Protein AF-A0A2A6D2Y1-F1 (afdb_monomer)

Solvent-accessible surface area (backbone atoms only — not comparable to full-atom values): 13163 Å² total; per-residue (Å²): 143,80,86,85,82,81,88,82,83,80,82,84,86,76,73,68,67,62,53,56,59,55,51,68,69,62,72,57,47,13,89,82,79,68,45,56,38,86,82,47,65,51,29,29,34,63,76,75,67,50,62,31,29,40,69,53,50,52,40,49,46,39,55,30,50,67,70,76,42,80,30,52,38,95,87,76,60,49,63,53,57,32,38,28,62,60,94,87,44,69,45,56,48,82,70,48,78,68,36,63,87,80,61,36,68,40,56,42,57,58,50,49,53,30,71,77,40,101,46,50,66,82,60,47,39,59,52,54,39,49,53,52,50,49,54,53,49,51,57,47,53,60,52,76,71,48,90,71,52,74,69,57,52,57,52,49,54,53,51,52,54,39,52,53,53,30,46,51,50,44,50,50,52,45,52,34,41,75,70,64,19,88,74,66,95,76,66,54,82,77,49,49,63,65,42,54,67,58,28,76,44,82,85,50,69,67,62,51,53,50,51,36,56,51,54,55,55,55,64,73,75,110

Organism: Pristionchus pacificus (NCBI:txid54126)

Foldseek 3Di:
DDDDDDDDDDDDDDDPPVVVVVVVVPAPAAPQPRHGLVVAQWKAQPQPRDIHHPLRVLQQLQVCVLVVHQRADPVPRHRGQWMGSPPPDIDGSVVSPQAHSVSARFLCSLVSVVVVDVDDSLRSLVVSLVVLVVVLVVLVVVLVVRPDDPVVVVVNVVNNVSSVVRSVLSVLVNVLVVVVFPDPPPDDPVVVVVVVVVRPDDDDSVVRNVVVVVVVVVVVVD

Mean predicted aligned error: 13.55 Å

pLDDT: mean 73.42, std 14.83, range [39.06, 94.69]

Secondary structure (DSSP, 8-state):
--PPPPP------SSHHHHHHHHHTS--B-TTT-SBGGGS-EEEETTT--EEEHHHHHHHHHHHHHTTSPPB-TTT--B--EEE-STT-EEEGGGGGG--TTSS--HHHHHHHHHTSS--HHHHHHHHHHHHHHHHHHHHHHHHHS---HHHHHHHHHHHHHHHHHHHHHHHHHHHHHTT-S--TT--TTHHHHHHHHHTSPP-HHHHHHHHHHHHHHHTT-

Structure (mmCIF, N/CA/C/O backbone):
data_AF-A0A2A6D2Y1-F1
#
_entry.id   AF-A0A2A6D2Y1-F1
#
loop_
_atom_site.group_PDB
_atom_site.id
_atom_site.type_symbol
_atom_site.label_atom_id
_atom_site.label_alt_id
_atom_site.label_comp_id
_atom_site.label_asym_id
_atom_site.label_entity_id
_atom_site.label_seq_id
_atom_site.pdbx_PDB_ins_code
_atom_site.Cartn_x
_atom_site.Cartn_y
_atom_site.Cartn_z
_atom_site.occupancy
_atom_site.B_iso_or_equiv
_atom_site.auth_seq_id
_atom_site.auth_comp_id
_atom_site.auth_asym_id
_atom_site.auth_atom_id
_atom_site.pdbx_PDB_model_num
ATOM 1 N N . MET A 1 1 ? 31.133 -20.973 -82.715 1.00 45.50 1 MET A N 1
ATOM 2 C CA . MET A 1 1 ? 30.795 -21.311 -81.314 1.00 45.50 1 MET A CA 1
ATOM 3 C C . MET A 1 1 ? 30.716 -20.009 -80.531 1.00 45.50 1 MET A C 1
ATOM 5 O O . MET A 1 1 ? 31.741 -19.371 -80.353 1.00 45.50 1 MET A O 1
ATOM 9 N N . ALA A 1 2 ? 29.511 -19.569 -80.163 1.00 42.88 2 ALA A N 1
ATOM 10 C CA . ALA A 1 2 ? 29.272 -18.318 -79.436 1.00 42.88 2 ALA A CA 1
ATOM 11 C C . ALA A 1 2 ? 28.620 -18.631 -78.074 1.00 42.88 2 ALA A C 1
ATOM 13 O O . ALA A 1 2 ? 27.782 -19.537 -78.016 1.00 42.88 2 ALA A O 1
ATOM 14 N N . PRO A 1 3 ? 28.991 -17.942 -76.978 1.00 50.47 3 PRO A N 1
ATOM 15 C CA . PRO A 1 3 ? 28.499 -18.274 -75.648 1.00 50.47 3 PRO A CA 1
ATOM 16 C C . PRO A 1 3 ? 27.112 -17.669 -75.385 1.00 50.47 3 PRO A C 1
ATOM 18 O O . PRO A 1 3 ? 26.850 -16.502 -75.666 1.00 50.47 3 PRO A O 1
ATOM 21 N N . ARG A 1 4 ? 26.222 -18.485 -74.806 1.00 45.31 4 ARG A N 1
ATOM 22 C CA . ARG A 1 4 ? 24.896 -18.085 -74.314 1.00 45.31 4 ARG A CA 1
ATOM 23 C C . ARG A 1 4 ? 25.033 -17.251 -73.037 1.00 45.31 4 ARG A C 1
ATOM 25 O O . ARG A 1 4 ? 25.540 -17.745 -72.032 1.00 45.31 4 ARG A O 1
ATOM 32 N N . THR A 1 5 ? 24.518 -16.027 -73.044 1.00 46.53 5 THR A N 1
ATOM 33 C CA . THR A 1 5 ? 24.313 -15.203 -71.845 1.00 46.53 5 THR A CA 1
ATOM 34 C C . THR A 1 5 ? 23.008 -15.599 -71.141 1.00 46.53 5 THR A C 1
ATOM 36 O O . THR A 1 5 ? 21.962 -15.748 -71.769 1.00 46.53 5 THR A O 1
ATOM 39 N N . LYS A 1 6 ? 23.070 -15.814 -69.819 1.00 50.94 6 LYS A N 1
ATOM 40 C CA . LYS A 1 6 ? 21.906 -16.106 -68.959 1.00 50.94 6 LYS A CA 1
ATOM 41 C C . LYS A 1 6 ? 21.243 -14.799 -68.482 1.00 50.94 6 LYS A C 1
ATOM 43 O O . LYS A 1 6 ? 21.972 -13.842 -68.213 1.00 50.94 6 LYS A O 1
ATOM 48 N N . PRO A 1 7 ? 19.909 -14.746 -68.292 1.00 45.12 7 PRO A N 1
ATOM 49 C CA . PRO A 1 7 ? 19.243 -13.586 -67.705 1.00 45.12 7 PRO A CA 1
ATOM 50 C C . PRO A 1 7 ? 19.476 -13.517 -66.191 1.00 45.12 7 PRO A C 1
ATOM 52 O O . PRO A 1 7 ? 19.399 -14.520 -65.483 1.00 45.12 7 PRO A O 1
ATOM 55 N N . ASN A 1 8 ? 19.745 -12.307 -65.706 1.00 40.00 8 ASN A N 1
ATOM 56 C CA . ASN A 1 8 ? 20.009 -11.980 -64.310 1.00 40.00 8 ASN A CA 1
ATOM 57 C C . ASN A 1 8 ? 18.695 -11.591 -63.605 1.00 40.00 8 ASN A C 1
ATOM 59 O O . ASN A 1 8 ? 18.186 -10.483 -63.786 1.00 40.00 8 ASN A O 1
ATOM 63 N N . THR A 1 9 ? 18.127 -12.503 -62.815 1.00 44.84 9 THR A N 1
ATOM 64 C CA . THR A 1 9 ? 16.906 -12.268 -62.029 1.00 44.84 9 THR A CA 1
ATOM 65 C C . THR A 1 9 ? 17.251 -11.479 -60.761 1.00 44.84 9 THR A C 1
ATOM 67 O O . THR A 1 9 ? 17.586 -12.049 -59.724 1.00 44.84 9 THR A O 1
ATOM 70 N N . LYS A 1 10 ? 17.181 -10.142 -60.826 1.00 45.09 10 LYS A N 1
ATOM 71 C CA . LYS A 1 10 ? 17.295 -9.270 -59.643 1.00 45.09 10 LYS A CA 1
ATOM 72 C C . LYS A 1 10 ? 16.103 -9.492 -58.706 1.00 45.09 10 LYS A C 1
ATOM 74 O O . LYS A 1 10 ? 14.990 -9.045 -58.979 1.00 45.09 10 LYS A O 1
ATOM 79 N N . GLN A 1 11 ? 16.360 -10.147 -57.577 1.00 49.06 11 GLN A N 1
ATOM 80 C CA . GLN A 1 11 ? 15.444 -10.252 -56.444 1.00 49.06 11 GLN A CA 1
ATOM 81 C C . GLN A 1 11 ? 15.154 -8.855 -55.861 1.00 49.06 11 GLN A C 1
ATOM 83 O O . GLN A 1 11 ? 16.018 -8.214 -55.265 1.00 49.06 11 GLN A O 1
ATOM 88 N N . LYS A 1 12 ? 13.914 -8.382 -56.029 1.00 50.56 12 LYS A N 1
ATOM 89 C CA . LYS A 1 12 ? 13.302 -7.322 -55.215 1.00 50.56 12 LYS A CA 1
ATOM 90 C C . LYS A 1 12 ? 12.737 -7.976 -53.954 1.00 50.56 12 LYS A C 1
ATOM 92 O O . LYS A 1 12 ? 11.777 -8.731 -54.059 1.00 50.56 12 LYS A O 1
ATOM 97 N N . GLY A 1 13 ? 13.280 -7.683 -52.773 1.00 51.59 13 GLY A N 1
ATOM 98 C CA . GLY A 1 13 ? 12.696 -8.222 -51.542 1.00 51.59 13 GLY A CA 1
ATOM 99 C C . GLY A 1 13 ? 13.431 -7.881 -50.253 1.00 51.59 13 GLY A C 1
ATOM 100 O O . GLY A 1 13 ? 13.912 -8.785 -49.588 1.00 51.59 13 GLY A O 1
ATOM 101 N N . THR A 1 14 ? 13.525 -6.603 -49.868 1.00 49.88 14 THR A N 1
ATOM 102 C CA . THR A 1 14 ? 14.062 -6.229 -48.536 1.00 49.88 14 THR A CA 1
ATOM 103 C C . THR A 1 14 ? 13.345 -5.062 -47.838 1.00 49.88 14 THR A C 1
ATOM 105 O O . THR A 1 14 ? 13.675 -4.748 -46.696 1.00 49.88 14 THR A O 1
ATOM 108 N N . ALA A 1 15 ? 12.328 -4.440 -48.448 1.00 50.38 15 ALA A N 1
ATOM 109 C CA . ALA A 1 15 ? 11.656 -3.270 -47.862 1.00 50.38 15 ALA A CA 1
ATOM 110 C C . ALA A 1 15 ? 10.521 -3.608 -46.866 1.00 50.38 15 ALA A C 1
ATOM 112 O O . ALA A 1 15 ? 10.258 -2.835 -45.952 1.00 50.38 15 ALA A O 1
ATOM 113 N N . THR A 1 16 ? 9.872 -4.773 -46.970 1.00 52.12 16 THR A N 1
ATOM 114 C CA . THR A 1 16 ? 8.616 -5.057 -46.242 1.00 52.12 16 THR A CA 1
ATOM 115 C C . THR A 1 16 ? 8.799 -5.569 -44.806 1.00 52.12 16 THR A C 1
ATOM 117 O O . THR A 1 16 ? 7.932 -5.358 -43.959 1.00 52.12 16 THR A O 1
ATOM 120 N N . VAL A 1 17 ? 9.937 -6.189 -44.477 1.00 53.53 17 VAL A N 1
ATOM 121 C CA . VAL A 1 17 ? 10.177 -6.782 -43.142 1.00 53.53 17 VAL A CA 1
ATOM 122 C C . VAL A 1 17 ? 10.533 -5.720 -42.091 1.00 53.53 17 VAL A C 1
ATOM 124 O O . VAL A 1 17 ? 10.098 -5.808 -40.938 1.00 53.53 17 VAL A O 1
ATOM 127 N N . ARG A 1 18 ? 11.282 -4.679 -42.487 1.00 49.91 18 ARG A N 1
ATOM 128 C CA . ARG A 1 18 ? 11.692 -3.570 -41.603 1.00 49.91 18 ARG A CA 1
ATOM 129 C C . ARG A 1 18 ? 10.514 -2.693 -41.181 1.00 49.91 18 ARG A C 1
ATOM 131 O O . ARG A 1 18 ? 10.456 -2.237 -40.042 1.00 49.91 18 ARG A O 1
ATOM 138 N N . GLU A 1 19 ? 9.546 -2.498 -42.067 1.00 46.62 19 GLU A N 1
ATOM 139 C CA . GLU A 1 19 ? 8.380 -1.657 -41.792 1.00 46.62 19 GLU A CA 1
ATOM 140 C C . GLU A 1 19 ? 7.358 -2.361 -40.881 1.00 46.62 19 GLU A C 1
ATOM 142 O O . GLU A 1 19 ? 6.765 -1.735 -39.999 1.00 46.62 19 GLU A O 1
ATOM 147 N N . HIS A 1 20 ? 7.245 -3.690 -40.985 1.00 49.59 20 HIS A N 1
ATOM 148 C CA . HIS A 1 20 ? 6.400 -4.503 -40.104 1.00 49.59 20 HIS A CA 1
ATOM 149 C C . HIS A 1 20 ? 6.933 -4.581 -38.660 1.00 49.59 20 HIS A C 1
ATOM 151 O O . HIS A 1 20 ? 6.157 -4.565 -37.701 1.00 49.59 20 HIS A O 1
ATOM 157 N N . THR A 1 21 ? 8.259 -4.603 -38.477 1.00 48.22 21 THR A N 1
ATOM 158 C CA . THR A 1 21 ? 8.895 -4.540 -37.144 1.00 48.22 21 THR A CA 1
ATOM 159 C C . THR A 1 21 ? 8.829 -3.139 -36.527 1.00 48.22 21 THR A C 1
ATOM 161 O O . THR A 1 21 ? 8.670 -3.016 -35.311 1.00 48.22 21 THR A O 1
ATOM 164 N N . LEU A 1 22 ? 8.868 -2.079 -37.342 1.00 46.19 22 LEU A N 1
ATOM 165 C CA . LEU A 1 22 ? 8.677 -0.692 -36.896 1.00 46.19 22 LEU A CA 1
ATOM 166 C C . LEU A 1 22 ? 7.212 -0.367 -36.551 1.00 46.19 22 LEU A C 1
ATOM 168 O O . LEU A 1 22 ? 6.970 0.369 -35.594 1.00 46.19 22 LEU A O 1
ATOM 172 N N . ARG A 1 23 ? 6.227 -0.954 -37.248 1.00 43.84 23 ARG A N 1
ATOM 173 C CA . ARG A 1 23 ? 4.798 -0.828 -36.898 1.00 43.84 23 ARG A CA 1
ATOM 174 C C . ARG A 1 23 ? 4.436 -1.533 -35.589 1.00 43.84 23 ARG A C 1
ATOM 176 O O . ARG A 1 23 ? 3.681 -0.965 -34.812 1.00 43.84 23 ARG A O 1
ATOM 183 N N . ARG A 1 24 ? 5.024 -2.697 -35.279 1.00 47.03 24 ARG A N 1
ATOM 184 C CA . ARG A 1 24 ? 4.815 -3.391 -33.986 1.00 47.03 24 ARG A CA 1
ATOM 185 C C . ARG A 1 24 ? 5.344 -2.617 -32.770 1.00 47.03 24 ARG A C 1
ATOM 187 O O . ARG A 1 24 ? 4.910 -2.870 -31.654 1.00 47.03 24 ARG A O 1
ATOM 194 N N . ARG A 1 25 ? 6.265 -1.669 -32.978 1.00 46.19 25 ARG A N 1
ATOM 195 C CA . ARG A 1 25 ? 6.759 -0.745 -31.940 1.00 46.19 25 ARG A CA 1
ATOM 196 C C . ARG A 1 25 ? 5.872 0.490 -31.747 1.00 46.19 25 ARG A C 1
ATOM 198 O O . ARG A 1 25 ? 6.116 1.257 -30.822 1.00 46.19 25 ARG A O 1
ATOM 205 N N . ARG A 1 26 ? 4.855 0.701 -32.590 1.00 47.75 26 ARG A N 1
ATOM 206 C CA . ARG A 1 26 ? 3.889 1.796 -32.449 1.00 47.75 26 ARG A CA 1
ATOM 207 C C . ARG A 1 26 ? 2.628 1.255 -31.770 1.00 47.75 26 ARG A C 1
ATOM 209 O O . ARG A 1 26 ? 1.887 0.484 -32.367 1.00 47.75 26 ARG A O 1
ATOM 216 N N . SER A 1 27 ? 2.407 1.694 -30.530 1.00 57.22 27 SER A N 1
ATOM 217 C CA . SER A 1 27 ? 1.257 1.412 -29.646 1.00 57.22 27 SER A CA 1
ATOM 218 C C . SER A 1 27 ? 1.247 0.057 -28.926 1.00 57.22 27 SER A C 1
ATOM 220 O O . SER A 1 27 ? 0.267 -0.682 -28.948 1.00 57.22 27 SER A O 1
ATOM 222 N N . ALA A 1 28 ? 2.319 -0.265 -28.196 1.00 83.06 28 ALA A N 1
ATOM 223 C CA . ALA A 1 28 ? 2.159 -1.222 -27.104 1.00 83.06 28 ALA A CA 1
ATOM 224 C C . ALA A 1 28 ? 1.268 -0.554 -26.032 1.00 83.06 28 ALA A C 1
ATOM 226 O O . ALA A 1 28 ? 1.681 0.418 -25.396 1.00 83.06 28 ALA A O 1
ATOM 227 N N . LYS A 1 29 ? 0.019 -1.010 -25.902 1.00 93.62 29 LYS A N 1
ATOM 228 C CA . LYS A 1 29 ? -0.959 -0.509 -24.927 1.00 93.62 29 LYS A CA 1
ATOM 229 C C . LYS A 1 29 ? -0.904 -1.331 -23.645 1.00 93.62 29 LYS A C 1
ATOM 231 O O . LYS A 1 29 ? -0.634 -2.528 -23.673 1.00 93.62 29 LYS A O 1
ATOM 236 N N . CYS A 1 30 ? -1.170 -0.689 -22.516 1.00 94.31 30 CYS A N 1
ATOM 237 C CA . CYS A 1 30 ? -1.333 -1.370 -21.240 1.00 94.31 30 CYS A CA 1
ATOM 238 C C . CYS A 1 30 ? -2.644 -2.160 -21.266 1.00 94.31 30 CYS A C 1
ATOM 240 O O . CYS A 1 30 ? -3.700 -1.558 -21.411 1.00 94.31 30 CYS A O 1
ATOM 242 N N . ALA A 1 31 ? -2.611 -3.479 -21.079 1.00 92.06 31 ALA A N 1
ATOM 243 C CA . ALA A 1 31 ? -3.832 -4.293 -21.139 1.00 92.06 31 ALA A CA 1
ATOM 244 C C . ALA A 1 31 ? -4.774 -4.119 -19.928 1.00 92.06 31 ALA A C 1
ATOM 246 O O . ALA A 1 31 ? -5.847 -4.705 -19.906 1.00 92.06 31 ALA A O 1
ATOM 247 N N . ILE A 1 32 ? -4.388 -3.308 -18.934 1.00 91.88 32 ILE A N 1
ATOM 248 C CA . ILE A 1 32 ? -5.228 -2.988 -17.769 1.00 91.88 32 ILE A CA 1
ATOM 249 C C . ILE A 1 32 ? -6.045 -1.713 -18.013 1.00 91.88 32 ILE A C 1
ATOM 251 O O . ILE A 1 32 ? -7.249 -1.705 -17.794 1.00 91.88 32 ILE A O 1
ATOM 255 N N . CYS A 1 33 ? -5.408 -0.624 -18.460 1.00 94.19 33 CYS A N 1
ATOM 256 C CA . CYS A 1 33 ? -6.088 0.667 -18.650 1.00 94.19 33 CYS A CA 1
ATOM 257 C C . CYS A 1 33 ? -6.250 1.083 -20.117 1.00 94.19 33 CYS A C 1
ATOM 259 O O . CYS A 1 33 ? -6.762 2.162 -20.381 1.00 94.19 33 CYS A O 1
ATOM 261 N N . TYR A 1 34 ? -5.773 0.268 -21.061 1.00 93.44 34 TYR A N 1
ATOM 262 C CA . TYR A 1 34 ? -5.831 0.476 -22.514 1.00 93.44 34 TYR A CA 1
ATOM 263 C C . TYR A 1 34 ? -5.132 1.743 -23.055 1.00 93.44 34 TYR A C 1
ATOM 265 O O . TYR A 1 34 ? -5.173 1.997 -24.260 1.00 93.44 34 TYR A O 1
ATOM 273 N N . ASP A 1 35 ? -4.419 2.485 -22.202 1.00 94.12 35 ASP A N 1
ATOM 274 C CA . ASP A 1 35 ? -3.561 3.617 -22.579 1.00 94.12 35 ASP A CA 1
ATOM 275 C C . ASP A 1 35 ? -2.208 3.147 -23.145 1.00 94.12 35 ASP A C 1
ATOM 277 O O . ASP A 1 35 ? -1.702 2.073 -22.802 1.00 94.12 35 ASP A O 1
ATOM 281 N N . ASP A 1 36 ? -1.548 4.002 -23.928 1.00 93.81 36 ASP A N 1
ATOM 282 C CA . ASP A 1 36 ? -0.202 3.746 -24.452 1.00 93.81 36 ASP A CA 1
ATOM 283 C C . ASP A 1 36 ? 0.837 3.569 -23.333 1.00 93.81 36 ASP A C 1
ATOM 285 O O . ASP A 1 36 ? 0.949 4.396 -22.419 1.00 93.81 36 ASP A O 1
ATOM 289 N N . LEU A 1 37 ? 1.671 2.525 -23.423 1.00 90.94 37 LEU A N 1
ATOM 290 C CA . LEU A 1 37 ? 2.683 2.205 -22.407 1.00 90.94 37 LEU A CA 1
ATOM 291 C C . LEU A 1 37 ? 3.713 3.325 -22.199 1.00 90.94 37 LEU A C 1
ATOM 293 O O . LEU A 1 37 ? 4.226 3.476 -21.097 1.00 90.94 37 LEU A O 1
ATOM 297 N N . HIS A 1 38 ? 3.960 4.161 -23.208 1.00 88.62 38 HIS A N 1
ATOM 298 C CA . HIS A 1 38 ? 4.927 5.263 -23.136 1.00 88.62 38 HIS A CA 1
ATOM 299 C C . HIS A 1 38 ? 4.462 6.459 -22.290 1.00 88.62 38 HIS A C 1
ATOM 301 O O . HIS A 1 38 ? 5.276 7.306 -21.930 1.00 88.62 38 HIS A O 1
ATOM 307 N N . THR A 1 39 ? 3.172 6.539 -21.951 1.00 86.38 39 THR A N 1
ATOM 308 C CA . THR A 1 39 ? 2.605 7.679 -21.206 1.00 86.38 39 THR A CA 1
ATOM 309 C C . THR A 1 39 ? 2.963 7.673 -19.719 1.00 86.38 39 THR A C 1
ATOM 311 O O . THR A 1 39 ? 2.902 8.712 -19.060 1.00 86.38 39 THR A O 1
ATOM 314 N N . LYS A 1 40 ? 3.326 6.513 -19.155 1.00 84.94 40 LYS A N 1
ATOM 315 C CA . LYS A 1 40 ? 3.620 6.345 -17.722 1.00 84.94 40 LYS A CA 1
ATOM 316 C C . LYS A 1 40 ? 4.819 5.412 -17.549 1.00 84.94 40 LYS A C 1
ATOM 318 O O . LYS A 1 40 ? 5.212 4.689 -18.454 1.00 84.94 40 LYS A O 1
ATOM 323 N N . THR A 1 41 ? 5.395 5.389 -16.348 1.00 83.81 41 THR A N 1
ATOM 324 C CA . THR A 1 41 ? 6.437 4.406 -16.007 1.00 83.81 41 THR A CA 1
ATOM 325 C C . THR A 1 41 ? 5.884 2.992 -16.133 1.00 83.81 41 THR A C 1
ATOM 327 O O . THR A 1 41 ? 4.824 2.725 -15.561 1.00 83.81 41 THR A O 1
ATOM 330 N N . THR A 1 42 ? 6.603 2.100 -16.802 1.00 89.56 42 THR A N 1
ATOM 331 C CA . THR A 1 42 ? 6.208 0.703 -16.995 1.00 89.56 42 THR A CA 1
ATOM 332 C C . THR A 1 42 ? 6.901 -0.239 -16.014 1.00 89.56 42 THR A C 1
ATOM 334 O O . THR A 1 42 ? 7.842 0.148 -15.319 1.00 89.56 42 THR A O 1
ATOM 337 N N . VAL A 1 43 ? 6.383 -1.460 -15.926 1.00 89.50 43 VAL A N 1
ATOM 338 C CA . VAL A 1 43 ? 6.998 -2.618 -15.270 1.00 89.50 43 VAL A CA 1
ATOM 339 C C . VAL A 1 43 ? 6.783 -3.842 -16.140 1.00 89.50 43 VAL A C 1
ATOM 341 O O . VAL A 1 43 ? 5.840 -3.872 -16.933 1.00 89.50 43 VAL A O 1
ATOM 344 N N . THR A 1 44 ? 7.624 -4.844 -15.941 1.00 93.56 44 THR A N 1
ATOM 345 C CA . THR A 1 44 ? 7.502 -6.146 -16.589 1.00 93.56 44 THR A CA 1
ATOM 346 C C . THR A 1 44 ? 7.217 -7.191 -15.521 1.00 93.56 44 THR A C 1
ATOM 348 O O . THR A 1 44 ? 7.900 -7.211 -14.500 1.00 93.56 44 THR A O 1
ATOM 351 N N . PHE A 1 45 ? 6.221 -8.048 -15.717 1.00 93.31 45 PHE A N 1
ATOM 352 C CA . PHE A 1 45 ? 6.060 -9.227 -14.861 1.00 93.31 45 PHE A CA 1
ATOM 353 C C . PHE A 1 45 ? 7.177 -10.216 -15.164 1.00 93.31 45 PHE A C 1
ATOM 355 O O . PHE A 1 45 ? 7.407 -10.541 -16.327 1.00 93.31 45 PHE A O 1
ATOM 362 N N . ASP A 1 46 ? 7.913 -10.633 -14.140 1.00 91.94 46 ASP A N 1
ATOM 363 C CA . ASP A 1 46 ? 9.135 -11.418 -14.329 1.00 91.94 46 ASP A CA 1
ATOM 364 C C . ASP A 1 46 ? 8.804 -12.829 -14.837 1.00 91.94 46 ASP A C 1
ATOM 366 O O . ASP A 1 46 ? 9.487 -13.336 -15.718 1.00 91.94 46 ASP A O 1
ATOM 370 N N . ASP A 1 47 ? 7.686 -13.394 -14.368 1.00 93.31 47 ASP A N 1
ATOM 371 C CA . ASP A 1 47 ? 7.242 -14.758 -14.676 1.00 93.31 47 ASP A CA 1
ATOM 372 C C . ASP A 1 47 ? 6.744 -14.942 -16.127 1.00 93.31 47 ASP A C 1
ATOM 374 O O . ASP A 1 47 ? 6.752 -16.053 -16.651 1.00 93.31 47 ASP A O 1
ATOM 378 N N . CYS A 1 48 ? 6.291 -13.872 -16.795 1.00 94.38 48 CYS A N 1
ATOM 379 C CA . CYS A 1 48 ? 5.685 -13.963 -18.135 1.00 94.38 48 CYS A CA 1
ATOM 380 C C . CYS A 1 48 ? 6.124 -12.872 -19.126 1.00 94.38 48 CYS A C 1
ATOM 382 O O . CYS A 1 48 ? 5.631 -12.815 -20.251 1.00 94.38 48 CYS A O 1
ATOM 384 N N . HIS A 1 49 ? 6.998 -11.961 -18.705 1.00 94.25 49 HIS A N 1
ATOM 385 C CA . HIS A 1 49 ? 7.566 -10.860 -19.492 1.00 94.25 49 HIS A CA 1
ATOM 386 C C . HIS A 1 49 ? 6.570 -9.875 -20.131 1.00 94.25 49 HIS A C 1
ATOM 388 O O . HIS A 1 49 ? 6.938 -9.076 -20.996 1.00 94.25 49 HIS A O 1
ATOM 394 N N . HIS A 1 50 ? 5.319 -9.862 -19.674 1.00 94.62 50 HIS A N 1
ATOM 395 C CA . HIS A 1 50 ? 4.327 -8.888 -20.119 1.00 94.62 50 HIS A CA 1
ATOM 396 C C . HIS A 1 50 ? 4.533 -7.527 -19.448 1.00 94.62 50 HIS A C 1
ATOM 398 O O . HIS A 1 50 ? 4.863 -7.442 -18.263 1.00 94.62 50 HIS A O 1
ATOM 404 N N . VAL A 1 51 ? 4.330 -6.455 -20.220 1.00 94.69 51 VAL A N 1
ATOM 405 C CA . VAL A 1 51 ? 4.624 -5.075 -19.813 1.00 94.69 51 VAL A CA 1
ATOM 406 C C . VAL A 1 51 ? 3.337 -4.305 -19.541 1.00 94.69 51 VAL A C 1
ATOM 408 O O . VAL A 1 51 ? 2.431 -4.265 -20.370 1.00 94.69 51 VAL A O 1
ATOM 411 N N . PHE A 1 52 ? 3.291 -3.626 -18.398 1.00 93.88 52 PHE A N 1
ATOM 412 C CA . PHE A 1 52 ? 2.152 -2.825 -17.952 1.00 93.88 52 PHE A CA 1
ATOM 413 C C . PHE A 1 52 ? 2.622 -1.473 -17.429 1.00 93.88 52 PHE A C 1
ATOM 415 O O . PHE A 1 52 ? 3.794 -1.293 -17.090 1.00 93.88 52 PHE A O 1
ATOM 422 N N . HIS A 1 53 ? 1.713 -0.504 -17.285 1.00 92.00 53 HIS A N 1
ATOM 423 C CA . HIS A 1 53 ? 2.026 0.658 -16.456 1.00 92.00 53 HIS A CA 1
ATOM 424 C C . HIS A 1 53 ? 2.238 0.211 -15.016 1.00 92.00 53 HIS A C 1
ATOM 426 O O . HIS A 1 53 ? 1.437 -0.534 -14.457 1.00 92.00 53 HIS A O 1
ATOM 432 N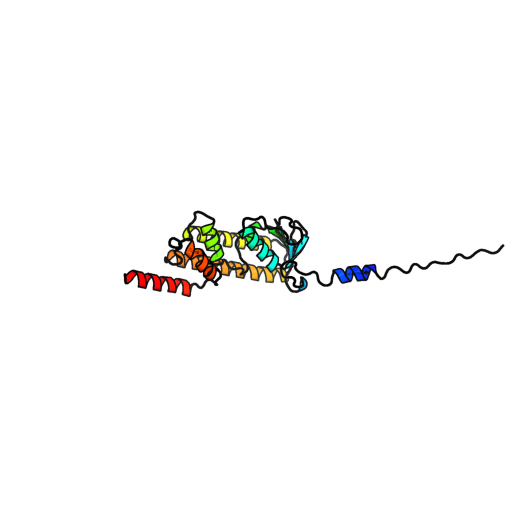 N . ARG A 1 54 ? 3.271 0.752 -14.375 1.00 84.69 54 ARG A N 1
ATOM 433 C CA . ARG A 1 54 ? 3.615 0.459 -12.984 1.00 84.69 54 ARG A CA 1
ATOM 434 C C . ARG A 1 54 ? 2.447 0.655 -12.028 1.00 84.69 54 ARG A C 1
ATOM 436 O O . ARG A 1 54 ? 2.294 -0.122 -11.102 1.00 84.69 54 ARG A O 1
ATOM 443 N N . SER A 1 55 ? 1.661 1.714 -12.209 1.00 80.00 55 SER A N 1
ATOM 444 C CA . SER A 1 55 ? 0.482 1.958 -11.372 1.00 80.00 55 SER A CA 1
ATOM 445 C C . SER A 1 55 ? -0.583 0.884 -11.555 1.00 80.00 55 SER A C 1
ATOM 447 O O . SER A 1 55 ? -1.126 0.432 -10.562 1.00 80.00 55 SER A O 1
ATOM 449 N N . CYS A 1 56 ? -0.833 0.465 -12.796 1.00 84.88 56 CYS A N 1
ATOM 450 C CA . CYS A 1 56 ? -1.847 -0.530 -13.124 1.00 84.88 56 CYS A CA 1
ATOM 451 C C . CYS A 1 56 ? -1.446 -1.923 -12.635 1.00 84.88 56 CYS A C 1
ATOM 453 O O . CYS A 1 56 ? -2.245 -2.597 -12.006 1.00 84.88 56 CYS A O 1
ATOM 455 N N . ALA A 1 57 ? -0.193 -2.320 -12.860 1.00 87.00 57 ALA A N 1
ATOM 456 C CA . ALA A 1 57 ? 0.352 -3.567 -12.333 1.00 87.00 57 ALA A CA 1
ATOM 457 C C . ALA A 1 57 ? 0.261 -3.630 -10.805 1.00 87.00 57 ALA A C 1
ATOM 459 O O . ALA A 1 57 ? -0.200 -4.618 -10.260 1.00 87.00 57 ALA A O 1
ATOM 460 N N . VAL A 1 58 ? 0.671 -2.565 -10.108 1.00 80.94 58 VAL A N 1
ATOM 461 C CA . VAL A 1 58 ? 0.583 -2.519 -8.641 1.00 80.94 58 VAL A CA 1
ATOM 462 C C . VAL A 1 58 ? -0.863 -2.614 -8.165 1.00 80.94 58 VAL A C 1
ATOM 464 O O . VAL A 1 58 ? -1.131 -3.377 -7.250 1.00 80.94 58 VAL A O 1
ATOM 467 N N . GLN A 1 59 ? -1.777 -1.884 -8.806 1.00 76.81 59 GLN A N 1
ATOM 468 C CA . GLN A 1 59 ? -3.202 -1.927 -8.488 1.00 76.81 59 GLN A CA 1
ATOM 469 C C . GLN A 1 59 ? -3.778 -3.336 -8.661 1.00 76.81 59 GLN A C 1
ATOM 471 O O . GLN A 1 59 ? -4.417 -3.828 -7.744 1.00 76.81 59 GLN A O 1
ATOM 476 N N . LEU A 1 60 ? -3.491 -3.999 -9.787 1.00 84.31 60 LEU A N 1
ATOM 477 C CA . LEU A 1 60 ? -3.913 -5.377 -10.044 1.00 84.31 60 LEU A CA 1
ATOM 478 C C . LEU A 1 60 ? -3.451 -6.325 -8.930 1.00 84.31 60 LEU A C 1
ATOM 480 O O . LEU A 1 60 ? -4.260 -7.047 -8.355 1.00 84.31 60 LEU A O 1
ATOM 484 N N . LEU A 1 61 ? -2.156 -6.280 -8.599 1.00 81.06 61 LEU A N 1
ATOM 485 C CA . LEU A 1 61 ? -1.578 -7.121 -7.551 1.00 81.06 61 LEU A CA 1
ATOM 486 C C . LEU A 1 61 ? -2.242 -6.860 -6.197 1.00 81.06 61 LEU A C 1
ATOM 488 O O . LEU A 1 61 ? -2.516 -7.792 -5.453 1.00 81.06 61 LEU A O 1
ATOM 492 N N . GLU A 1 62 ? -2.516 -5.600 -5.871 1.00 72.31 62 GLU A N 1
ATOM 493 C CA . GLU A 1 62 ? -3.203 -5.241 -4.632 1.00 72.31 62 GLU A CA 1
ATOM 494 C C . GLU A 1 62 ? -4.640 -5.793 -4.604 1.00 72.31 62 GLU A C 1
ATOM 496 O O . GLU A 1 62 ? -5.033 -6.369 -3.590 1.00 72.31 62 GLU A O 1
ATOM 501 N N . THR A 1 63 ? -5.384 -5.700 -5.712 1.00 68.00 63 THR A N 1
ATOM 502 C CA . THR A 1 63 ? -6.783 -6.154 -5.805 1.00 68.00 63 THR A CA 1
ATOM 503 C C . THR A 1 63 ? -6.952 -7.674 -5.874 1.00 68.00 63 THR A C 1
ATOM 505 O O . THR A 1 63 ? -7.883 -8.211 -5.283 1.00 68.00 63 THR A O 1
ATOM 508 N N . GLU A 1 64 ? -6.071 -8.401 -6.562 1.00 73.25 64 GLU A N 1
ATOM 509 C CA . GLU A 1 64 ? -6.193 -9.865 -6.679 1.00 73.25 64 GLU A CA 1
ATOM 510 C C . GLU A 1 64 ? -5.749 -10.557 -5.385 1.00 73.25 64 GLU A C 1
ATOM 512 O O . GLU A 1 64 ? -6.444 -11.433 -4.869 1.00 73.25 64 GLU A O 1
ATOM 517 N N . ILE A 1 65 ? -4.682 -10.051 -4.753 1.00 61.38 65 ILE A N 1
ATOM 518 C CA . ILE A 1 65 ? -4.283 -10.516 -3.419 1.00 61.38 65 ILE A CA 1
ATOM 519 C C . ILE A 1 65 ? -5.357 -10.164 -2.366 1.00 61.38 65 ILE A C 1
ATOM 521 O O . ILE A 1 65 ? -5.501 -10.847 -1.348 1.00 61.38 65 ILE A O 1
ATOM 525 N N . GLU A 1 66 ? -6.146 -9.105 -2.581 1.00 54.66 66 GLU A N 1
ATOM 526 C CA . GLU A 1 66 ? -7.331 -8.796 -1.770 1.00 54.66 66 GLU A CA 1
ATOM 527 C C . GLU A 1 66 ? -8.409 -9.883 -1.824 1.00 54.66 66 GLU A C 1
ATOM 529 O O . GLU A 1 66 ? -9.021 -10.149 -0.787 1.00 54.66 66 GLU A O 1
ATOM 534 N N . GLY A 1 67 ? -8.569 -10.562 -2.961 1.00 57.78 67 GLY A N 1
ATOM 535 C CA . GLY A 1 67 ? -9.507 -11.672 -3.146 1.00 57.78 67 GLY A CA 1
ATOM 536 C C . GLY A 1 67 ? -9.055 -13.018 -2.568 1.00 57.78 67 GLY A C 1
ATOM 537 O O . GLY A 1 67 ? -9.811 -13.979 -2.651 1.00 57.78 67 GLY A O 1
ATOM 538 N N . ARG A 1 68 ? -7.855 -13.102 -1.964 1.00 55.97 68 ARG A N 1
ATOM 539 C CA . ARG A 1 68 ? -7.150 -14.367 -1.644 1.00 55.97 68 ARG A CA 1
ATOM 540 C C . ARG A 1 68 ? -6.864 -15.240 -2.873 1.00 55.97 68 ARG A C 1
ATOM 542 O O . ARG A 1 68 ? -6.604 -16.431 -2.721 1.00 55.97 68 ARG A O 1
ATOM 549 N N . GLU A 1 69 ? -6.888 -14.653 -4.061 1.00 65.75 69 GLU A N 1
ATOM 550 C CA . GLU A 1 69 ? -6.471 -15.323 -5.285 1.00 65.75 69 GLU A CA 1
ATOM 551 C C . GLU A 1 69 ? -4.990 -15.023 -5.534 1.00 65.75 69 GLU A C 1
ATOM 553 O O . GLU A 1 69 ? -4.475 -13.956 -5.178 1.00 65.75 69 GLU A O 1
ATOM 558 N N . GLU A 1 70 ? -4.275 -15.989 -6.105 1.00 83.50 70 GLU A N 1
ATOM 559 C CA . GLU A 1 70 ? -2.924 -15.736 -6.592 1.00 83.50 70 GLU A CA 1
ATOM 560 C C . GLU A 1 70 ? -3.015 -14.727 -7.740 1.00 83.50 70 GLU A C 1
ATOM 562 O O . GLU A 1 70 ? -3.782 -14.956 -8.677 1.00 83.50 70 GLU A O 1
ATOM 567 N N . PRO A 1 71 ? -2.276 -13.605 -7.696 1.00 87.00 71 PRO A N 1
ATOM 568 C CA . PRO A 1 71 ? -2.393 -12.607 -8.739 1.00 87.00 71 PRO A CA 1
ATOM 569 C C . PRO A 1 71 ? -1.924 -13.182 -10.075 1.00 87.00 71 PRO A C 1
ATOM 571 O O . PRO A 1 71 ? -0.854 -13.791 -10.148 1.00 87.00 71 PRO A O 1
ATOM 574 N N . THR A 1 72 ? -2.686 -12.966 -11.145 1.00 92.69 72 THR A N 1
ATOM 575 C CA . THR A 1 72 ? -2.388 -13.525 -12.467 1.00 92.69 72 THR A CA 1
ATOM 576 C C . THR A 1 72 ? -2.257 -12.449 -13.534 1.00 92.69 72 THR A C 1
ATOM 578 O O . THR A 1 72 ? -2.865 -11.383 -13.498 1.00 92.69 72 THR A O 1
ATOM 581 N N . CYS A 1 73 ? -1.418 -12.705 -14.536 1.00 93.81 73 CYS A N 1
ATOM 582 C CA . CYS A 1 73 ? -1.244 -11.770 -15.637 1.00 93.81 73 CYS A CA 1
ATOM 583 C C . CYS A 1 73 ? -2.546 -11.638 -16.457 1.00 93.81 73 CYS A C 1
ATOM 585 O O . CYS A 1 73 ? -2.999 -12.641 -17.008 1.00 93.81 73 CYS A O 1
ATOM 587 N N . PRO A 1 74 ? -3.079 -10.425 -16.708 1.00 91.38 74 PRO A N 1
ATOM 588 C CA . PRO A 1 74 ? -4.307 -10.251 -17.495 1.00 91.38 74 PRO A CA 1
ATOM 589 C C . PRO A 1 74 ? -4.196 -10.725 -18.951 1.00 91.38 74 PRO A C 1
ATOM 591 O O . PRO A 1 74 ? -5.205 -10.924 -19.620 1.00 91.38 74 PRO A O 1
ATOM 594 N N . LEU A 1 75 ? -2.969 -10.880 -19.460 1.00 92.06 75 LEU A N 1
ATOM 595 C CA . LEU A 1 75 ? -2.708 -11.294 -20.839 1.00 92.06 75 LEU A CA 1
ATOM 596 C C . LEU A 1 75 ? -2.588 -12.811 -21.004 1.00 92.06 75 LEU A C 1
ATOM 598 O O . LEU A 1 75 ? -3.018 -13.339 -22.024 1.00 92.06 75 LEU A O 1
ATOM 602 N N . CYS A 1 76 ? -1.996 -13.512 -20.035 1.00 93.81 76 CYS A N 1
ATOM 603 C CA . CYS A 1 76 ? -1.678 -14.940 -20.172 1.00 93.81 76 CYS A CA 1
ATOM 604 C C . CYS A 1 76 ? -2.049 -15.800 -18.965 1.00 93.81 76 CYS A C 1
ATOM 606 O O . CYS A 1 76 ? -1.816 -17.003 -18.994 1.00 93.81 76 CYS A O 1
ATOM 608 N N . ARG A 1 77 ? -2.612 -15.197 -17.913 1.00 93.06 77 ARG A N 1
ATOM 609 C CA . ARG A 1 77 ? -3.046 -15.842 -16.665 1.00 93.06 77 ARG A CA 1
ATOM 610 C C . ARG A 1 77 ? -1.940 -16.553 -15.877 1.00 93.06 77 ARG A C 1
ATOM 612 O O . ARG A 1 77 ? -2.229 -17.272 -14.932 1.00 93.06 77 ARG A O 1
ATOM 619 N N . THR A 1 78 ? -0.673 -16.337 -16.230 1.00 94.31 78 THR A N 1
ATOM 620 C CA . THR A 1 78 ? 0.470 -16.807 -15.438 1.00 94.31 78 THR A CA 1
ATOM 621 C C . THR A 1 78 ? 0.455 -16.140 -14.067 1.00 94.31 78 THR A C 1
ATOM 623 O O . THR A 1 78 ? 0.283 -14.921 -13.995 1.00 94.31 78 THR A O 1
ATOM 626 N N . VAL A 1 79 ? 0.658 -16.928 -13.012 1.00 93.50 79 VAL A N 1
ATOM 627 C CA . VAL A 1 79 ? 0.799 -16.440 -11.634 1.00 93.50 79 VAL A CA 1
ATOM 628 C C . VAL A 1 79 ? 1.995 -15.495 -11.534 1.00 93.50 79 VAL A C 1
ATOM 630 O O . VAL A 1 79 ? 3.072 -15.782 -12.057 1.00 93.50 79 VAL A O 1
ATOM 633 N N . ILE A 1 80 ? 1.791 -14.352 -10.884 1.00 91.88 80 ILE A N 1
ATOM 634 C CA . ILE A 1 80 ? 2.783 -13.290 -10.758 1.00 91.88 80 ILE A CA 1
ATOM 635 C C . ILE A 1 80 ? 3.418 -13.372 -9.371 1.00 91.88 80 ILE A C 1
ATOM 637 O O . ILE A 1 80 ? 2.827 -12.985 -8.362 1.00 91.88 80 ILE A O 1
ATOM 641 N N . ASN A 1 81 ? 4.671 -13.805 -9.329 1.00 89.25 81 ASN A N 1
ATOM 642 C CA . ASN A 1 81 ? 5.462 -13.860 -8.102 1.00 89.25 81 ASN A CA 1
ATOM 643 C C . ASN A 1 81 ? 6.383 -12.649 -7.984 1.00 89.25 81 ASN A C 1
ATOM 645 O O . ASN A 1 81 ? 6.731 -12.222 -6.881 1.00 89.25 81 ASN A O 1
ATOM 649 N N . LYS A 1 82 ? 6.808 -12.084 -9.121 1.00 87.94 82 LYS A N 1
ATOM 650 C CA . LYS A 1 82 ? 7.797 -11.004 -9.155 1.00 87.94 82 LYS A CA 1
ATOM 651 C C . LYS A 1 82 ? 7.496 -9.983 -10.242 1.00 87.94 82 LYS A C 1
ATOM 653 O O . LYS A 1 82 ? 7.032 -10.304 -11.335 1.00 87.94 82 LYS A O 1
ATOM 658 N N . ILE A 1 83 ? 7.833 -8.726 -9.961 1.00 86.12 83 ILE A N 1
ATOM 659 C CA . ILE A 1 83 ? 7.796 -7.654 -10.955 1.00 86.12 83 ILE A CA 1
ATOM 660 C C . ILE A 1 83 ? 9.159 -6.986 -11.102 1.00 86.12 83 ILE A C 1
ATOM 662 O O . ILE A 1 83 ? 9.819 -6.644 -10.120 1.00 86.12 83 ILE A O 1
ATOM 666 N N . ASN A 1 84 ? 9.554 -6.749 -12.345 1.00 86.12 84 ASN A N 1
ATOM 667 C CA . ASN A 1 84 ? 10.765 -6.046 -12.726 1.00 86.12 84 ASN A CA 1
ATOM 668 C C . ASN A 1 84 ? 10.443 -4.566 -12.992 1.00 86.12 84 ASN A C 1
ATOM 670 O O . ASN A 1 84 ? 9.635 -4.223 -13.861 1.00 86.12 84 ASN A O 1
ATOM 674 N N . LEU A 1 85 ? 11.070 -3.673 -12.224 1.00 76.06 85 LEU A N 1
ATOM 675 C CA . LEU A 1 85 ? 10.881 -2.222 -12.323 1.00 76.06 85 LEU A CA 1
ATOM 676 C C . LEU A 1 85 ? 11.818 -1.546 -13.343 1.00 76.06 85 LEU A C 1
ATOM 678 O O . LEU A 1 85 ? 11.795 -0.318 -13.465 1.00 76.06 85 LEU A O 1
ATOM 682 N N . GLY A 1 86 ? 12.636 -2.324 -14.055 1.00 71.75 86 GLY A N 1
ATOM 683 C CA . GLY A 1 86 ? 13.723 -1.843 -14.900 1.00 71.75 86 GLY A CA 1
ATOM 684 C C . GLY A 1 86 ? 15.020 -1.611 -14.117 1.00 71.75 86 GLY A C 1
ATOM 685 O O . GLY A 1 86 ? 15.019 -1.439 -12.899 1.00 71.75 86 GLY A O 1
ATOM 686 N N . GLY A 1 87 ? 16.154 -1.616 -14.827 1.00 68.69 87 GLY A N 1
ATOM 687 C CA . GLY A 1 87 ? 17.477 -1.416 -14.220 1.00 68.69 87 GLY A CA 1
ATOM 688 C C . GLY A 1 87 ? 17.939 -2.565 -13.314 1.00 68.69 87 GLY A C 1
ATOM 689 O O . GLY A 1 87 ? 18.718 -2.325 -12.401 1.00 68.69 87 GLY A O 1
ATOM 690 N N . GLY A 1 88 ? 17.429 -3.783 -13.535 1.00 67.50 88 GLY A N 1
ATOM 691 C CA . GLY A 1 88 ? 17.775 -4.979 -12.755 1.00 67.50 88 GLY A CA 1
ATOM 692 C C . GLY A 1 88 ? 17.041 -5.116 -11.416 1.00 67.50 88 GLY A C 1
ATOM 693 O O . GLY A 1 88 ? 17.250 -6.097 -10.713 1.00 67.50 88 GLY A O 1
ATOM 694 N N . LEU A 1 89 ? 16.166 -4.169 -11.061 1.00 65.94 89 LEU A N 1
ATOM 695 C CA . LEU A 1 89 ? 15.415 -4.214 -9.808 1.00 65.94 89 LEU A CA 1
ATOM 696 C C . LEU A 1 89 ? 14.171 -5.106 -9.938 1.00 65.94 89 LEU A C 1
ATOM 698 O O . LEU A 1 89 ? 13.216 -4.739 -10.629 1.00 65.94 89 LEU A O 1
ATOM 702 N N . VAL A 1 90 ? 14.164 -6.229 -9.219 1.00 75.75 90 VAL A N 1
ATOM 703 C CA . VAL A 1 90 ? 13.052 -7.191 -9.154 1.00 75.75 90 VAL A CA 1
ATOM 704 C C . VAL A 1 90 ? 12.472 -7.211 -7.739 1.00 75.75 90 VAL A C 1
ATOM 706 O O . VAL A 1 90 ? 13.218 -7.250 -6.767 1.00 75.75 90 VAL A O 1
ATOM 709 N N . ILE A 1 91 ? 11.143 -7.158 -7.614 1.00 70.12 91 ILE A N 1
ATOM 710 C CA . ILE A 1 91 ? 10.433 -7.117 -6.325 1.00 70.12 91 ILE A CA 1
ATOM 711 C C . ILE A 1 91 ? 9.400 -8.245 -6.269 1.00 70.12 91 ILE A C 1
ATOM 713 O O . ILE A 1 91 ? 8.630 -8.407 -7.214 1.00 70.12 91 ILE A O 1
ATOM 717 N N . SER A 1 92 ? 9.354 -8.976 -5.151 1.00 77.56 92 SER A N 1
ATOM 718 C CA . SER A 1 92 ? 8.326 -9.992 -4.869 1.00 77.56 92 SER A CA 1
ATOM 719 C C . SER A 1 92 ? 6.929 -9.374 -4.696 1.00 77.56 92 SER A C 1
ATOM 721 O O . SER A 1 92 ? 6.785 -8.307 -4.086 1.00 77.56 92 SER A O 1
ATOM 723 N N . THR A 1 93 ? 5.890 -10.046 -5.204 1.00 72.94 93 THR A N 1
ATOM 724 C CA . THR A 1 93 ? 4.488 -9.610 -5.086 1.00 72.94 93 THR A CA 1
ATOM 725 C C . THR A 1 93 ? 3.993 -9.566 -3.634 1.00 72.94 93 THR A C 1
ATOM 727 O O . THR A 1 93 ? 3.176 -8.711 -3.286 1.00 72.94 93 THR A O 1
ATOM 730 N N . GLU A 1 94 ? 4.590 -10.355 -2.738 1.00 65.38 94 GLU A N 1
ATOM 731 C CA . GLU A 1 94 ? 4.316 -10.353 -1.291 1.00 65.38 94 GLU A CA 1
ATOM 732 C C . GLU A 1 94 ? 4.559 -8.985 -0.624 1.00 65.38 94 GLU A C 1
ATOM 734 O O . GLU A 1 94 ? 3.969 -8.649 0.407 1.00 65.38 94 GLU A O 1
ATOM 739 N N . VAL A 1 95 ? 5.413 -8.148 -1.223 1.00 59.59 95 VAL A N 1
ATOM 740 C CA . VAL A 1 95 ? 5.732 -6.805 -0.714 1.00 59.59 95 VAL A CA 1
ATOM 741 C C . VAL A 1 95 ? 4.594 -5.806 -0.986 1.00 59.59 95 VAL A C 1
ATOM 743 O O . VAL A 1 95 ? 4.484 -4.787 -0.295 1.00 59.59 95 VAL A O 1
ATOM 746 N N . PHE A 1 96 ? 3.723 -6.082 -1.965 1.00 57.44 96 PHE A N 1
ATOM 747 C CA . PHE A 1 96 ? 2.647 -5.174 -2.389 1.00 57.44 96 PHE A CA 1
ATOM 748 C C . PHE A 1 96 ? 1.397 -5.249 -1.513 1.00 57.44 96 PHE A C 1
ATOM 750 O O . PHE A 1 96 ? 0.621 -4.297 -1.500 1.00 57.44 96 PHE A O 1
ATOM 757 N N . GLN A 1 97 ? 1.267 -6.285 -0.677 1.00 55.28 97 GLN A N 1
ATOM 758 C CA . GLN A 1 97 ? 0.139 -6.487 0.244 1.00 55.28 97 GLN A CA 1
ATOM 759 C C . GLN A 1 97 ? -0.131 -5.319 1.213 1.00 55.28 97 GLN A C 1
ATOM 761 O O . GLN A 1 97 ? -1.161 -5.298 1.881 1.00 55.28 97 GLN A O 1
ATOM 766 N N . CYS A 1 98 ? 0.775 -4.343 1.321 1.00 48.34 98 CYS A N 1
ATOM 767 C CA . CYS A 1 98 ? 0.728 -3.323 2.361 1.00 48.34 98 CYS A CA 1
ATOM 768 C C . CYS A 1 98 ? 0.424 -1.885 1.898 1.00 48.34 98 CYS A C 1
ATOM 770 O O . CYS A 1 98 ? 0.443 -1.005 2.766 1.00 48.34 98 CYS A O 1
ATOM 772 N N . PHE A 1 99 ? 0.194 -1.569 0.608 1.00 53.75 99 PHE A N 1
ATOM 773 C CA . PHE A 1 99 ? 0.376 -0.163 0.183 1.00 53.75 99 PHE A CA 1
ATOM 774 C C . PHE A 1 99 ? -0.678 0.567 -0.660 1.00 53.75 99 PHE A C 1
ATOM 776 O O . PHE A 1 99 ? -0.584 1.804 -0.651 1.00 53.75 99 PHE A O 1
ATOM 783 N N . GLY A 1 100 ? -1.678 -0.108 -1.234 1.00 51.72 100 GLY A N 1
ATOM 784 C CA . GLY A 1 100 ? -2.834 0.474 -1.936 1.00 51.72 100 GLY A CA 1
ATOM 785 C C . GLY A 1 100 ? -2.525 1.462 -3.085 1.00 51.72 100 GLY A C 1
ATOM 786 O O . GLY A 1 100 ? -1.491 2.143 -3.129 1.00 51.72 100 GLY A O 1
ATOM 787 N N . GLU A 1 101 ? -3.508 1.685 -3.965 1.00 39.06 101 GLU A N 1
ATOM 788 C CA . GLU A 1 101 ? -3.422 2.623 -5.102 1.00 39.06 101 GLU A CA 1
ATOM 789 C C . GLU A 1 101 ? -2.941 4.031 -4.701 1.00 39.06 101 GLU A C 1
ATOM 791 O O . GLU A 1 101 ? -2.186 4.711 -5.413 1.00 39.06 101 GLU A O 1
ATOM 796 N N . THR A 1 102 ? -3.345 4.473 -3.505 1.00 46.53 102 THR A N 1
ATOM 797 C CA . THR A 1 102 ? -3.047 5.811 -2.977 1.00 46.53 102 THR A CA 1
ATOM 798 C C . THR A 1 102 ? -1.591 5.985 -2.555 1.00 46.53 102 THR A C 1
ATOM 800 O O . THR A 1 102 ? -1.152 7.109 -2.283 1.00 46.53 102 THR A O 1
ATOM 803 N N . LYS A 1 103 ? -0.805 4.899 -2.513 1.00 51.69 103 LYS A N 1
ATOM 804 C CA . LYS A 1 103 ? 0.563 4.892 -1.991 1.00 51.69 103 LYS A CA 1
ATOM 805 C C . LYS A 1 103 ? 0.607 5.419 -0.553 1.00 51.69 103 LYS A C 1
ATOM 807 O O . LYS A 1 103 ? 1.635 5.983 -0.165 1.00 51.69 103 LYS A O 1
ATOM 812 N N . ILE A 1 104 ? -0.457 5.242 0.219 1.00 53.97 104 ILE A N 1
ATOM 813 C CA . ILE A 1 104 ? -0.618 5.611 1.624 1.00 53.97 104 ILE A CA 1
ATOM 814 C C . ILE A 1 104 ? -1.371 4.447 2.284 1.00 53.97 104 ILE A C 1
ATOM 816 O O . ILE A 1 104 ? -2.323 3.972 1.676 1.00 53.97 104 ILE A O 1
ATOM 820 N N . PRO A 1 105 ? -0.990 3.976 3.488 1.00 61.25 105 PRO A N 1
ATOM 821 C CA . PRO A 1 105 ? -1.819 3.038 4.227 1.00 61.25 105 PRO A CA 1
ATOM 822 C C . PRO A 1 105 ? -3.157 3.727 4.479 1.00 61.25 105 PRO A C 1
ATOM 824 O O . PRO A 1 105 ? -3.249 4.704 5.227 1.00 61.25 105 PRO A O 1
ATOM 827 N N . THR A 1 106 ? -4.170 3.284 3.750 1.00 65.56 106 THR A N 1
ATOM 828 C CA . THR A 1 106 ? -5.541 3.742 3.912 1.00 65.56 106 THR A CA 1
ATOM 829 C C . THR A 1 106 ? -6.085 3.169 5.216 1.00 65.56 106 THR A C 1
ATOM 831 O O . THR A 1 106 ? -5.581 2.166 5.732 1.00 65.56 106 THR A O 1
ATOM 834 N N . LYS A 1 107 ? -7.149 3.780 5.749 1.00 69.69 107 LYS A N 1
ATOM 835 C CA . LYS A 1 107 ? -7.929 3.154 6.828 1.00 69.69 107 LYS A CA 1
ATOM 836 C C . LYS A 1 107 ? -8.322 1.727 6.442 1.00 69.69 107 LYS A C 1
ATOM 838 O O . LYS A 1 107 ? -8.277 0.842 7.284 1.00 69.69 107 LYS A O 1
ATOM 843 N N . TYR A 1 108 ? -8.594 1.520 5.151 1.00 70.62 108 TYR A N 1
ATOM 844 C CA . TYR A 1 108 ? -8.926 0.227 4.567 1.00 70.62 108 TYR A CA 1
ATOM 845 C C . TYR A 1 108 ? -7.865 -0.811 4.854 1.00 70.62 108 TYR A C 1
ATOM 847 O O . TYR A 1 108 ? -8.193 -1.856 5.382 1.00 70.62 108 TYR A O 1
ATOM 855 N N . LEU A 1 109 ? -6.597 -0.506 4.587 1.00 71.88 109 LEU A N 1
ATOM 856 C CA . LEU A 1 109 ? -5.534 -1.484 4.760 1.00 71.88 109 LEU A CA 1
ATOM 857 C C . LEU A 1 109 ? -5.373 -1.917 6.222 1.00 71.88 109 LEU A C 1
ATOM 859 O O . LEU A 1 109 ? -5.212 -3.099 6.510 1.00 71.88 109 LEU A O 1
ATOM 863 N N . VAL A 1 110 ? -5.462 -0.962 7.151 1.00 76.69 110 VAL A N 1
ATOM 864 C CA . VAL A 1 110 ? -5.409 -1.257 8.590 1.00 76.69 110 VAL A CA 1
ATOM 865 C C . VAL A 1 110 ? -6.602 -2.114 9.003 1.00 76.69 110 VAL A C 1
ATOM 867 O O . VAL A 1 110 ? -6.424 -3.134 9.660 1.00 76.69 110 VAL A O 1
ATOM 870 N N . PHE A 1 111 ? -7.808 -1.736 8.585 1.00 74.25 111 PHE A N 1
ATOM 871 C CA . PHE A 1 111 ? -9.025 -2.466 8.923 1.00 74.25 111 PHE A CA 1
ATOM 872 C C . PHE A 1 111 ? -9.118 -3.830 8.249 1.00 74.25 111 PHE A C 1
ATOM 874 O O . PHE A 1 111 ? -9.584 -4.772 8.871 1.00 74.25 111 PHE A O 1
ATOM 881 N N . LYS A 1 112 ? -8.621 -3.966 7.023 1.00 74.06 112 LYS A N 1
ATOM 882 C CA . LYS A 1 112 ? -8.510 -5.239 6.320 1.00 74.06 112 LYS A CA 1
ATOM 883 C C . LYS A 1 112 ? -7.610 -6.188 7.100 1.00 74.06 112 LYS A C 1
ATOM 885 O O . LYS A 1 112 ? -8.015 -7.316 7.327 1.00 74.06 112 LYS A O 1
ATOM 890 N N . HIS A 1 113 ? -6.444 -5.727 7.563 1.00 73.38 113 HIS A N 1
ATOM 891 C CA . HIS A 1 113 ? -5.563 -6.551 8.395 1.00 73.38 113 HIS A CA 1
ATOM 892 C C . HIS A 1 113 ? -6.220 -6.966 9.712 1.00 73.38 113 HIS A C 1
ATOM 894 O O . HIS A 1 113 ? -6.102 -8.121 10.103 1.00 73.38 113 HIS A O 1
ATOM 900 N N . VAL A 1 114 ? -6.931 -6.049 10.368 1.00 76.25 114 VAL A N 1
ATOM 901 C CA . VAL A 1 114 ? -7.708 -6.341 11.585 1.00 76.25 114 VAL A CA 1
ATOM 902 C C . VAL A 1 114 ? -8.843 -7.321 11.309 1.00 76.25 114 VAL A C 1
ATOM 904 O O . VAL A 1 114 ? -9.124 -8.157 12.142 1.00 76.25 114 VAL A O 1
ATOM 907 N N . TRP A 1 115 ? -9.492 -7.249 10.149 1.00 75.00 115 TRP A N 1
ATOM 908 C CA . TRP A 1 115 ? -10.575 -8.161 9.778 1.00 75.00 115 TRP A CA 1
ATOM 909 C C . TRP A 1 115 ? -10.067 -9.545 9.375 1.00 75.00 115 TRP A C 1
ATOM 911 O O . TRP A 1 115 ? -10.708 -10.556 9.631 1.00 75.00 115 TRP A O 1
ATOM 921 N N . SER A 1 116 ? -8.914 -9.600 8.710 1.00 68.94 116 SER A N 1
ATOM 922 C CA . SER A 1 116 ? -8.297 -10.845 8.258 1.00 68.94 116 SER A CA 1
ATOM 923 C C . SER A 1 116 ? -7.477 -11.547 9.343 1.00 68.94 116 SER A C 1
ATOM 925 O O . SER A 1 116 ? -6.839 -12.551 9.042 1.00 68.94 116 SER A O 1
ATOM 927 N N . SER A 1 117 ? -7.414 -10.997 10.557 1.00 70.31 117 SER A N 1
ATOM 928 C CA . SER A 1 117 ? -6.681 -11.561 11.692 1.00 70.31 117 SER A CA 1
ATOM 929 C C . SER A 1 117 ? -7.526 -11.481 12.959 1.00 70.31 117 SER A C 1
ATOM 931 O O . SER A 1 117 ? -8.439 -10.673 13.039 1.00 70.31 117 SER A O 1
ATOM 933 N N . ASP A 1 118 ? -7.190 -12.255 13.986 1.00 75.62 118 ASP A N 1
ATOM 934 C CA . ASP A 1 118 ? -7.832 -12.137 15.305 1.00 75.62 118 ASP A CA 1
ATOM 935 C C . ASP A 1 118 ? -7.238 -10.989 16.151 1.00 75.62 118 ASP A C 1
ATOM 937 O O . ASP A 1 118 ? -7.344 -10.969 17.379 1.00 75.62 118 ASP A O 1
ATOM 941 N N . LEU A 1 119 ? -6.563 -10.030 15.508 1.00 76.94 119 LEU A N 1
ATOM 942 C CA . LEU A 1 119 ? -5.862 -8.931 16.167 1.00 76.94 119 LEU A CA 1
ATOM 943 C C . LEU A 1 119 ? -6.725 -7.673 16.228 1.00 76.94 119 LEU A C 1
ATOM 945 O O . LEU A 1 119 ? -7.455 -7.340 15.299 1.00 76.94 119 LEU A O 1
ATOM 949 N N . THR A 1 120 ? -6.572 -6.890 17.293 1.00 84.25 120 THR A N 1
ATOM 950 C CA . THR A 1 120 ? -7.200 -5.568 17.389 1.00 84.25 120 THR A CA 1
ATOM 951 C C . THR A 1 120 ? -6.417 -4.507 16.607 1.00 84.25 120 THR A C 1
ATOM 953 O O . THR A 1 120 ? -5.241 -4.681 16.278 1.00 84.25 120 THR A O 1
ATOM 956 N N . ILE A 1 121 ? -7.035 -3.349 16.339 1.00 82.12 121 ILE A N 1
ATOM 957 C CA . ILE A 1 121 ? -6.349 -2.217 15.685 1.00 82.12 121 ILE A CA 1
ATOM 958 C C . ILE A 1 121 ? -5.118 -1.776 16.492 1.00 82.12 121 ILE A C 1
ATOM 960 O O . ILE A 1 121 ? -4.079 -1.458 15.910 1.00 82.12 121 ILE A O 1
ATOM 964 N N . GLU A 1 122 ? -5.221 -1.781 17.824 1.00 83.69 122 GLU A N 1
ATOM 965 C CA . GLU A 1 122 ? -4.128 -1.486 18.755 1.00 83.69 122 GLU A CA 1
ATOM 966 C C . GLU A 1 122 ? -2.933 -2.422 18.553 1.00 83.69 122 GLU A C 1
ATOM 968 O O . GLU A 1 122 ? -1.794 -1.982 18.686 1.00 83.69 122 GLU A O 1
ATOM 973 N N . GLN A 1 123 ? -3.179 -3.690 18.212 1.00 79.31 123 GLN A N 1
ATOM 974 C CA . GLN A 1 123 ? -2.138 -4.688 17.956 1.00 79.31 123 GLN A CA 1
ATOM 975 C C . GLN A 1 123 ? -1.584 -4.584 16.526 1.00 79.31 123 GLN A C 1
ATOM 977 O O . GLN A 1 123 ? -0.374 -4.672 16.320 1.00 79.31 123 GLN A O 1
ATOM 982 N N . VAL A 1 124 ? -2.442 -4.337 15.531 1.00 79.81 124 VAL A N 1
ATOM 983 C CA . VAL A 1 124 ? -2.052 -4.263 14.111 1.00 79.81 124 VAL A CA 1
ATOM 984 C C . VAL A 1 124 ? -1.210 -3.022 13.799 1.00 79.81 124 VAL A C 1
ATOM 986 O O . VAL A 1 124 ? -0.237 -3.100 13.045 1.00 79.81 124 VAL A O 1
ATOM 989 N N . LEU A 1 125 ? -1.545 -1.858 14.362 1.00 82.38 125 LEU A N 1
ATOM 990 C CA . LEU A 1 125 ? -0.866 -0.603 14.019 1.00 82.38 125 LEU A CA 1
ATOM 991 C C . LEU A 1 125 ? 0.642 -0.600 14.338 1.00 82.38 125 LEU A C 1
ATOM 993 O O . LEU A 1 125 ? 1.413 -0.216 13.451 1.00 82.38 125 LEU A O 1
ATOM 997 N N . PRO A 1 126 ? 1.112 -1.034 15.525 1.00 77.56 126 PRO A N 1
ATOM 998 C CA . PRO A 1 126 ? 2.538 -1.188 15.809 1.00 77.56 126 PRO A CA 1
ATOM 999 C C . PRO A 1 126 ? 3.257 -2.085 14.796 1.00 77.56 126 PRO A C 1
ATOM 1001 O O . PRO A 1 126 ? 4.296 -1.681 14.273 1.00 77.56 126 PRO A O 1
ATOM 1004 N N . ILE A 1 127 ? 2.662 -3.230 14.441 1.00 74.50 127 ILE A N 1
ATOM 1005 C CA . ILE A 1 127 ? 3.218 -4.183 13.467 1.00 74.50 127 ILE A CA 1
ATOM 1006 C C . ILE A 1 127 ? 3.382 -3.513 12.097 1.00 74.50 127 ILE A C 1
ATOM 1008 O O . ILE A 1 127 ? 4.455 -3.565 11.493 1.00 74.50 127 ILE A O 1
ATOM 1012 N N . LEU A 1 128 ? 2.352 -2.812 11.613 1.00 78.69 128 LEU A N 1
ATOM 1013 C CA . LEU A 1 128 ? 2.412 -2.106 10.328 1.00 78.69 128 LEU A CA 1
ATOM 1014 C C . LEU A 1 128 ? 3.433 -0.961 10.334 1.00 78.69 128 LEU A C 1
ATOM 1016 O O . LEU A 1 128 ? 4.102 -0.714 9.323 1.00 78.69 128 LEU A O 1
ATOM 1020 N N . ILE A 1 129 ? 3.579 -0.256 11.461 1.00 79.81 129 ILE A N 1
ATOM 1021 C CA . ILE A 1 129 ? 4.588 0.795 11.644 1.00 79.81 129 ILE A CA 1
ATOM 1022 C C . ILE A 1 129 ? 5.997 0.198 11.577 1.00 79.81 129 ILE A C 1
ATOM 1024 O O . ILE A 1 129 ? 6.856 0.760 10.891 1.00 79.81 129 ILE A O 1
ATOM 1028 N N . GLU A 1 130 ? 6.238 -0.901 12.286 1.00 72.44 130 GLU A N 1
ATOM 1029 C CA . GLU A 1 130 ? 7.512 -1.622 12.330 1.00 72.44 130 GLU A CA 1
ATOM 1030 C C . GLU A 1 130 ? 7.884 -2.162 10.949 1.00 72.44 130 GLU A C 1
ATOM 1032 O O . GLU A 1 130 ? 8.923 -1.786 10.401 1.00 72.44 130 GLU A O 1
ATOM 1037 N N . ARG A 1 131 ? 6.973 -2.907 10.314 1.00 73.25 131 ARG A N 1
ATOM 1038 C CA . ARG A 1 131 ? 7.140 -3.424 8.950 1.00 73.25 131 ARG A CA 1
ATOM 1039 C C . ARG A 1 131 ? 7.432 -2.299 7.956 1.00 73.25 131 ARG A C 1
ATOM 1041 O O . ARG A 1 131 ? 8.359 -2.399 7.157 1.00 73.25 131 ARG A O 1
ATOM 1048 N N . SER A 1 132 ? 6.729 -1.168 8.051 1.00 78.56 132 SER A N 1
ATOM 1049 C CA . SER A 1 132 ? 6.992 0.002 7.199 1.00 78.56 132 SER A CA 1
ATOM 1050 C C . SER A 1 132 ? 8.377 0.621 7.427 1.00 78.56 132 SER A C 1
ATOM 1052 O O . SER A 1 132 ? 8.977 1.150 6.487 1.00 78.56 132 SER A O 1
ATOM 1054 N N . ARG A 1 133 ? 8.903 0.599 8.661 1.00 76.75 133 ARG A N 1
ATOM 1055 C CA . ARG A 1 133 ? 10.268 1.068 8.959 1.00 76.75 133 ARG A CA 1
ATOM 1056 C C . ARG A 1 133 ? 11.311 0.111 8.408 1.00 76.75 133 ARG A C 1
ATOM 1058 O O . ARG A 1 133 ? 12.270 0.601 7.816 1.00 76.75 133 ARG A O 1
ATOM 1065 N N . PHE A 1 134 ? 11.102 -1.189 8.591 1.00 72.12 134 PHE A N 1
ATOM 1066 C CA . PHE A 1 134 ? 11.978 -2.237 8.087 1.00 72.12 134 PHE A CA 1
ATOM 1067 C C . PHE A 1 134 ? 12.088 -2.164 6.563 1.00 72.12 134 PHE A C 1
ATOM 1069 O O . PHE A 1 134 ? 13.173 -1.918 6.055 1.00 72.12 134 PHE A O 1
ATOM 1076 N N . ILE A 1 135 ? 10.962 -2.187 5.840 1.00 71.12 135 ILE A N 1
ATOM 1077 C CA . ILE A 1 135 ? 10.951 -2.084 4.369 1.00 71.12 135 ILE A CA 1
ATOM 1078 C C . ILE A 1 135 ? 11.625 -0.785 3.904 1.00 71.12 135 ILE A C 1
ATOM 1080 O O . ILE A 1 135 ? 12.361 -0.775 2.925 1.00 71.12 135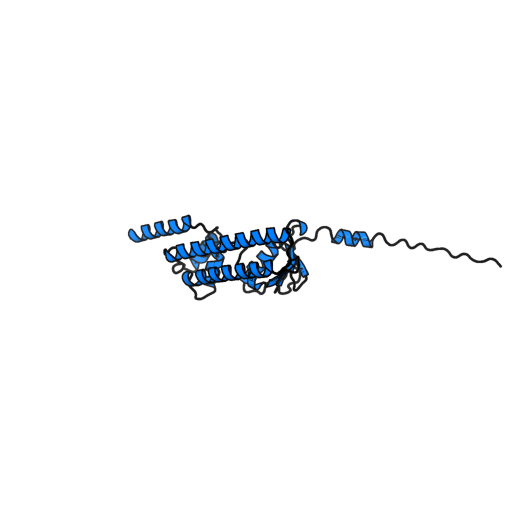 ILE A O 1
ATOM 1084 N N . LYS A 1 136 ? 11.420 0.336 4.610 1.00 81.56 136 LYS A N 1
ATOM 1085 C CA . LYS A 1 136 ? 12.122 1.591 4.298 1.00 81.56 136 LYS A CA 1
ATOM 1086 C C . LYS A 1 136 ? 13.638 1.465 4.502 1.00 81.56 136 LYS A C 1
ATOM 1088 O O . LYS A 1 136 ? 14.377 2.088 3.748 1.00 81.56 136 LYS A O 1
ATOM 1093 N N . LYS A 1 137 ? 14.096 0.742 5.529 1.00 73.88 137 LYS A N 1
ATOM 1094 C CA . LYS A 1 137 ? 15.520 0.502 5.804 1.00 73.88 137 LYS A CA 1
ATOM 1095 C C . LYS A 1 137 ? 16.129 -0.390 4.721 1.00 73.88 137 LYS A C 1
ATOM 1097 O O . LYS A 1 137 ? 17.107 0.035 4.121 1.00 73.88 137 LYS A O 1
ATOM 1102 N N . GLU A 1 138 ? 15.501 -1.521 4.410 1.00 72.75 138 GLU A N 1
ATOM 1103 C CA . GLU A 1 138 ? 15.927 -2.433 3.336 1.00 72.75 138 GLU A CA 1
ATOM 1104 C C . GLU A 1 138 ? 16.003 -1.708 1.992 1.00 72.75 138 GLU A C 1
ATOM 1106 O O . GLU A 1 138 ? 17.054 -1.673 1.360 1.00 72.75 138 GLU A O 1
ATOM 1111 N N . PHE A 1 139 ? 14.942 -0.978 1.629 1.00 72.75 139 PHE A N 1
ATOM 1112 C CA . PHE A 1 139 ? 14.906 -0.180 0.403 1.00 72.75 139 PHE A CA 1
ATOM 1113 C C . PHE A 1 139 ? 16.034 0.859 0.337 1.00 72.75 139 PHE A C 1
ATOM 1115 O O . PHE A 1 139 ? 16.509 1.198 -0.741 1.00 72.75 139 PHE A O 1
ATOM 1122 N N . ILE A 1 140 ? 16.453 1.410 1.480 1.00 75.75 140 ILE A N 1
ATOM 1123 C CA . ILE A 1 140 ? 17.594 2.324 1.561 1.00 75.75 140 ILE A CA 1
ATOM 1124 C C . ILE A 1 140 ? 18.908 1.553 1.370 1.00 75.75 140 ILE A C 1
ATOM 1126 O O . ILE A 1 140 ? 19.745 1.998 0.589 1.00 75.75 140 ILE A O 1
ATOM 1130 N N . CYS A 1 141 ? 19.094 0.425 2.056 1.00 72.00 141 CYS A N 1
ATOM 1131 C CA . CYS A 1 141 ? 20.307 -0.391 1.991 1.00 72.00 141 CYS A CA 1
ATOM 1132 C C . CYS A 1 141 ? 20.562 -0.941 0.581 1.00 72.00 141 CYS A C 1
ATOM 1134 O O . CYS A 1 141 ? 21.626 -0.677 0.021 1.00 72.00 141 CYS A O 1
ATOM 1136 N N . GLU A 1 142 ? 19.570 -1.602 -0.023 1.00 71.31 142 GLU A N 1
ATOM 1137 C CA . GLU A 1 142 ? 19.633 -2.088 -1.411 1.00 71.31 142 GLU A CA 1
ATOM 1138 C C . GLU A 1 142 ? 19.959 -0.948 -2.378 1.00 71.31 142 GLU A C 1
ATOM 1140 O O . GLU A 1 142 ? 20.801 -1.070 -3.270 1.00 71.31 142 GLU A O 1
ATOM 1145 N N . TYR A 1 143 ? 19.326 0.206 -2.164 1.00 71.69 143 TYR A N 1
ATOM 1146 C CA . TYR A 1 143 ? 19.545 1.380 -2.986 1.00 71.69 143 TYR A CA 1
ATOM 1147 C C . TYR A 1 143 ? 21.000 1.857 -2.914 1.00 71.69 143 TYR A C 1
ATOM 1149 O O . TYR A 1 143 ? 21.634 1.991 -3.955 1.00 71.69 143 TYR A O 1
ATOM 1157 N N . TYR A 1 144 ? 21.561 2.080 -1.723 1.00 73.19 144 TYR A N 1
ATOM 1158 C CA . TYR A 1 144 ? 22.932 2.590 -1.588 1.00 73.19 144 TYR A CA 1
ATOM 1159 C C . TYR A 1 144 ? 24.017 1.604 -2.049 1.00 73.19 144 TYR A C 1
ATOM 1161 O O . TYR A 1 144 ? 25.102 2.057 -2.406 1.00 73.19 144 TYR A O 1
ATOM 1169 N N . ALA A 1 145 ? 23.725 0.303 -2.110 1.00 74.62 145 ALA A N 1
ATOM 1170 C CA . ALA A 1 145 ? 24.643 -0.705 -2.643 1.00 74.62 145 ALA A CA 1
ATOM 1171 C C . ALA A 1 145 ? 24.762 -0.684 -4.185 1.00 74.62 145 ALA A C 1
ATOM 1173 O O . ALA A 1 145 ? 25.748 -1.159 -4.742 1.00 74.62 145 ALA A O 1
ATOM 1174 N N . SER A 1 146 ? 23.783 -0.110 -4.891 1.00 63.53 146 SER A N 1
ATOM 1175 C CA . SER A 1 146 ? 23.572 -0.355 -6.324 1.00 63.53 146 SER A CA 1
ATOM 1176 C C . SER A 1 146 ? 24.044 0.793 -7.229 1.00 63.53 146 SER A C 1
ATOM 1178 O O . SER A 1 146 ? 23.198 1.453 -7.817 1.00 63.53 146 SER A O 1
ATOM 1180 N N . GLY A 1 147 ? 25.352 1.072 -7.343 1.00 67.69 147 GLY A N 1
ATOM 1181 C CA . GLY A 1 147 ? 25.979 1.987 -8.338 1.00 67.69 147 GLY A CA 1
ATOM 1182 C C . GLY A 1 147 ? 25.037 2.888 -9.171 1.00 67.69 147 GLY A C 1
ATO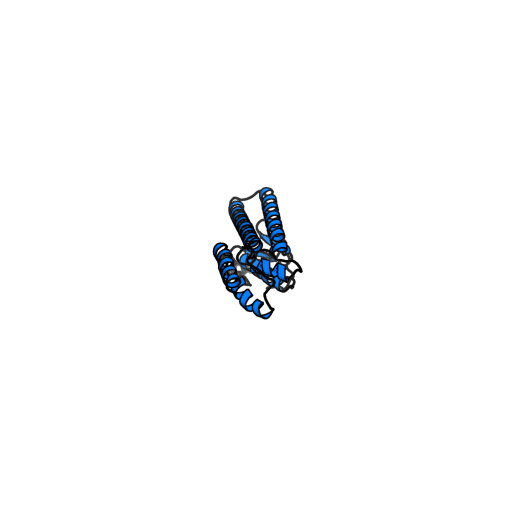M 1183 O O . GLY A 1 147 ? 24.764 2.623 -10.339 1.00 67.69 147 GLY A O 1
ATOM 1184 N N . ILE A 1 148 ? 24.481 3.936 -8.551 1.00 75.88 148 ILE A N 1
ATOM 1185 C CA . ILE A 1 148 ? 23.164 4.469 -8.938 1.00 75.88 148 ILE A CA 1
ATOM 1186 C C . ILE A 1 148 ? 23.245 5.668 -9.893 1.00 75.88 148 ILE A C 1
ATOM 1188 O O . ILE A 1 148 ? 23.977 6.628 -9.650 1.00 75.88 148 ILE A O 1
ATOM 1192 N N . THR A 1 149 ? 22.371 5.707 -10.904 1.00 80.81 149 THR A N 1
ATOM 1193 C CA . THR A 1 149 ? 22.203 6.883 -11.777 1.00 80.81 149 THR A CA 1
ATOM 1194 C C . THR A 1 149 ? 21.496 8.058 -11.077 1.00 80.81 149 THR A C 1
ATOM 1196 O O . THR A 1 149 ? 20.703 7.899 -10.142 1.00 80.81 149 THR A O 1
ATOM 1199 N N . ARG A 1 150 ? 21.693 9.290 -11.573 1.00 77.94 150 ARG A N 1
ATOM 1200 C CA . ARG A 1 150 ? 21.022 10.496 -11.036 1.00 77.94 150 ARG A CA 1
ATOM 1201 C C . ARG A 1 150 ? 19.487 10.392 -11.062 1.00 77.94 150 ARG A C 1
ATOM 1203 O O . ARG A 1 150 ? 18.829 10.864 -10.134 1.00 77.94 150 ARG A O 1
ATOM 1210 N N . ALA A 1 151 ? 18.916 9.760 -12.089 1.00 69.44 151 ALA A N 1
ATOM 1211 C CA . ALA A 1 151 ? 17.469 9.581 -12.229 1.00 69.44 151 ALA A CA 1
ATOM 1212 C C . ALA A 1 151 ? 16.893 8.632 -11.161 1.00 69.44 151 ALA A C 1
ATOM 1214 O O . ALA A 1 151 ? 15.884 8.958 -10.523 1.00 69.44 151 ALA A O 1
ATOM 1215 N N . MET A 1 152 ? 17.572 7.510 -10.892 1.00 71.06 152 MET A N 1
ATOM 1216 C CA . MET A 1 152 ? 17.206 6.590 -9.806 1.00 71.06 152 MET A CA 1
ATOM 1217 C C . MET A 1 152 ? 17.260 7.286 -8.443 1.00 71.06 152 MET A C 1
ATOM 1219 O O . MET A 1 152 ? 16.352 7.112 -7.631 1.00 71.06 152 MET A O 1
ATOM 1223 N N . LYS A 1 153 ? 18.229 8.183 -8.218 1.00 75.62 153 LYS A N 1
ATOM 1224 C CA . LYS A 1 153 ? 18.318 8.955 -6.967 1.00 75.62 153 LYS A CA 1
ATOM 1225 C C . LYS A 1 153 ? 17.106 9.823 -6.687 1.00 75.62 153 LYS A C 1
ATOM 1227 O O . LYS A 1 153 ? 16.605 9.847 -5.559 1.00 75.62 153 LYS A O 1
ATOM 1232 N N . THR A 1 154 ? 16.596 10.509 -7.700 1.00 75.38 154 THR A N 1
ATOM 1233 C CA . THR A 1 154 ? 15.375 11.310 -7.562 1.00 75.38 154 THR A CA 1
ATOM 1234 C C . THR A 1 154 ? 14.155 10.428 -7.294 1.00 75.38 154 THR A C 1
ATOM 1236 O O . THR A 1 154 ? 13.338 10.747 -6.423 1.00 75.38 154 THR A O 1
ATOM 1239 N N . HIS A 1 155 ? 14.036 9.291 -7.987 1.00 73.44 155 HIS A N 1
ATOM 1240 C CA . HIS A 1 155 ? 12.943 8.344 -7.757 1.00 73.44 155 HIS A CA 1
ATOM 1241 C C . HIS A 1 155 ? 12.965 7.793 -6.328 1.00 73.44 155 HIS A C 1
ATOM 1243 O O . HIS A 1 155 ? 11.941 7.863 -5.642 1.00 73.44 155 HIS A O 1
ATOM 1249 N N . CYS A 1 156 ? 14.120 7.352 -5.838 1.00 73.25 156 CYS A N 1
ATOM 1250 C CA . CYS A 1 156 ? 14.237 6.765 -4.508 1.00 73.25 156 CYS A CA 1
ATOM 1251 C C . CYS A 1 156 ? 13.991 7.784 -3.399 1.00 73.25 156 CYS A C 1
ATOM 1253 O O . CYS A 1 156 ? 13.226 7.500 -2.477 1.00 73.25 156 CYS A O 1
ATOM 1255 N N . LYS A 1 157 ? 14.492 9.022 -3.532 1.00 80.75 157 LYS A N 1
ATOM 1256 C CA . LYS A 1 157 ? 14.119 10.126 -2.626 1.00 80.75 157 LYS A CA 1
ATOM 1257 C C . LYS A 1 157 ? 12.600 10.303 -2.543 1.00 80.75 157 LYS A C 1
ATOM 1259 O O . LYS A 1 157 ? 12.046 10.461 -1.452 1.00 80.75 157 LYS A O 1
ATOM 1264 N N . ARG A 1 158 ? 11.908 10.232 -3.686 1.00 77.19 158 ARG A N 1
ATOM 1265 C CA . ARG A 1 158 ? 10.444 10.327 -3.748 1.00 77.19 158 ARG A CA 1
ATOM 1266 C C . ARG A 1 158 ? 9.760 9.142 -3.057 1.00 77.19 158 ARG A C 1
ATOM 1268 O O . ARG A 1 158 ? 8.757 9.363 -2.380 1.00 77.19 158 ARG A O 1
ATOM 1275 N N . GLN A 1 159 ? 10.271 7.915 -3.190 1.00 75.88 159 GLN A N 1
ATOM 1276 C CA . GLN A 1 159 ? 9.712 6.743 -2.495 1.00 75.88 159 GLN A CA 1
ATOM 1277 C C . GLN A 1 159 ? 9.937 6.803 -0.982 1.00 75.88 159 GLN A C 1
ATOM 1279 O O . GLN A 1 159 ? 8.986 6.640 -0.220 1.00 75.88 159 GLN A O 1
ATOM 1284 N N . ILE A 1 160 ? 11.146 7.153 -0.538 1.00 80.25 160 ILE A N 1
ATOM 1285 C CA . ILE A 1 160 ? 11.472 7.316 0.886 1.00 80.25 160 ILE A CA 1
ATOM 1286 C C . ILE A 1 160 ? 10.584 8.390 1.523 1.00 80.25 160 ILE A C 1
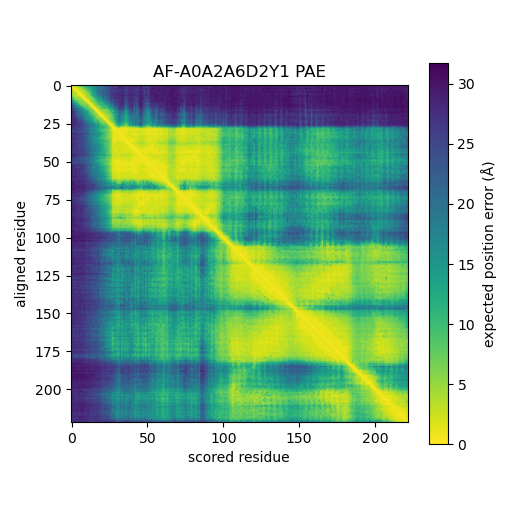ATOM 1288 O O . ILE A 1 160 ? 10.049 8.193 2.615 1.00 80.25 160 ILE A O 1
ATOM 1292 N N . SER A 1 161 ? 10.382 9.522 0.840 1.00 83.19 161 SER A N 1
ATOM 1293 C CA . SER A 1 161 ? 9.475 10.581 1.302 1.00 83.19 161 SER A CA 1
ATOM 1294 C C . SER A 1 161 ? 8.044 10.064 1.481 1.00 83.19 161 SER A C 1
ATOM 1296 O O . SER A 1 161 ? 7.414 10.325 2.508 1.00 83.19 161 SER A O 1
ATOM 1298 N N . LYS A 1 162 ? 7.548 9.253 0.537 1.00 77.50 162 LYS A N 1
ATOM 1299 C CA . LYS A 1 162 ? 6.240 8.598 0.665 1.00 77.50 162 LYS A CA 1
ATOM 1300 C C . LYS A 1 162 ? 6.205 7.673 1.876 1.00 77.50 162 LYS A C 1
ATOM 1302 O O . LYS A 1 162 ? 5.340 7.859 2.721 1.00 77.50 162 LYS A O 1
ATOM 1307 N N . MET A 1 163 ? 7.167 6.764 2.030 1.00 79.00 163 MET A N 1
ATOM 1308 C CA . MET A 1 163 ? 7.245 5.855 3.184 1.00 79.00 163 MET A CA 1
ATOM 1309 C C . MET A 1 163 ? 7.264 6.601 4.526 1.00 79.00 163 MET A C 1
ATOM 1311 O O . MET A 1 163 ? 6.562 6.213 5.457 1.00 79.00 163 MET A O 1
ATOM 1315 N N . LYS A 1 164 ? 7.994 7.720 4.629 1.00 84.12 164 LYS A N 1
ATOM 1316 C CA . LYS A 1 164 ? 7.976 8.576 5.829 1.00 84.12 164 LYS A CA 1
ATOM 1317 C C . LYS A 1 164 ? 6.576 9.129 6.118 1.00 84.12 164 LYS A C 1
ATOM 1319 O O . LYS A 1 164 ? 6.131 9.067 7.263 1.00 84.12 164 LYS A O 1
ATOM 1324 N N . LYS A 1 165 ? 5.865 9.621 5.095 1.00 83.88 165 LYS A N 1
ATOM 1325 C CA . LYS A 1 165 ? 4.471 10.082 5.236 1.00 83.88 165 LYS A CA 1
ATOM 1326 C C . LYS A 1 165 ? 3.541 8.951 5.695 1.00 83.88 165 LYS A C 1
ATOM 1328 O O . LYS A 1 165 ? 2.706 9.184 6.559 1.00 83.88 165 LYS A O 1
ATOM 1333 N N . ARG A 1 166 ? 3.729 7.727 5.191 1.00 79.88 166 ARG A N 1
ATOM 1334 C CA . ARG A 1 166 ? 2.958 6.537 5.608 1.00 79.88 166 ARG A CA 1
ATOM 1335 C C . ARG A 1 166 ? 3.143 6.215 7.083 1.00 79.88 166 ARG A C 1
ATOM 1337 O O . ARG A 1 166 ? 2.167 6.095 7.811 1.00 79.88 166 ARG A O 1
ATOM 1344 N N . ILE A 1 167 ? 4.398 6.136 7.525 1.00 83.12 167 ILE A N 1
ATOM 1345 C CA . ILE A 1 167 ? 4.734 5.881 8.930 1.00 83.12 167 ILE A CA 1
ATOM 1346 C C . ILE A 1 167 ? 4.122 6.965 9.826 1.00 83.12 167 ILE A C 1
ATOM 1348 O O . ILE A 1 167 ? 3.614 6.650 10.898 1.00 83.12 167 ILE A O 1
ATOM 1352 N N . LYS A 1 168 ? 4.131 8.234 9.385 1.00 88.88 168 LYS A N 1
ATOM 1353 C CA . LYS A 1 168 ? 3.466 9.330 10.104 1.00 88.88 168 LYS A CA 1
ATOM 1354 C C . LYS A 1 168 ? 1.958 9.088 10.240 1.00 88.88 168 LYS A C 1
ATOM 1356 O O . LYS A 1 168 ? 1.442 9.236 11.339 1.00 88.88 168 LYS A O 1
ATOM 1361 N N . ILE A 1 169 ? 1.279 8.688 9.165 1.00 86.44 169 ILE A N 1
ATOM 1362 C CA . ILE A 1 169 ? -0.168 8.417 9.176 1.00 86.44 169 ILE A CA 1
ATOM 1363 C C . ILE A 1 169 ? -0.507 7.238 10.092 1.00 86.44 169 ILE A C 1
ATOM 1365 O O . ILE A 1 169 ? -1.390 7.370 10.929 1.00 86.44 169 ILE A O 1
ATOM 1369 N N . LEU A 1 170 ? 0.235 6.129 10.021 1.00 86.56 170 LEU A N 1
ATOM 1370 C CA . LEU A 1 170 ? 0.013 4.986 10.916 1.00 86.56 170 LEU A CA 1
ATOM 1371 C C . LEU A 1 170 ? 0.217 5.357 12.392 1.00 86.56 170 LEU A C 1
ATOM 1373 O O . LEU A 1 170 ? -0.559 4.940 13.245 1.00 86.56 170 LEU A O 1
ATOM 1377 N N . ARG A 1 171 ? 1.225 6.187 12.700 1.00 89.00 171 ARG A N 1
ATOM 1378 C CA . ARG A 1 171 ? 1.408 6.734 14.055 1.00 89.00 171 ARG A CA 1
ATOM 1379 C C . ARG A 1 171 ? 0.214 7.582 14.479 1.00 89.00 171 ARG A C 1
ATOM 1381 O O . ARG A 1 171 ? -0.287 7.399 15.574 1.00 89.00 171 ARG A O 1
ATOM 1388 N N . GLN A 1 172 ? -0.265 8.470 13.611 1.00 90.81 172 GLN A N 1
ATOM 1389 C CA . GLN A 1 172 ? -1.444 9.287 13.8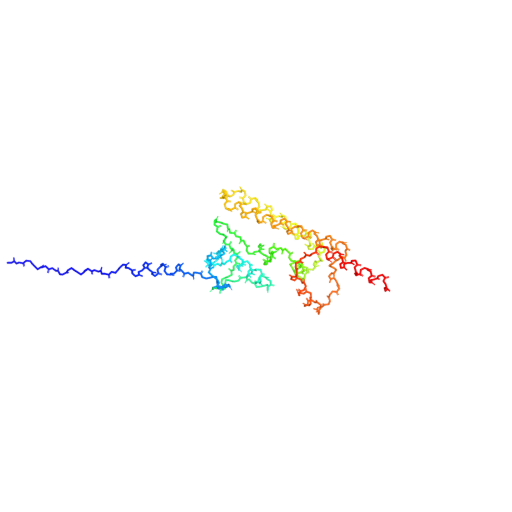96 1.00 90.81 172 GLN A CA 1
ATOM 1390 C C . GLN A 1 172 ? -2.695 8.434 14.138 1.00 90.81 172 GLN A C 1
ATOM 1392 O O . GLN A 1 172 ? -3.437 8.711 15.073 1.00 90.81 172 GLN A O 1
ATOM 1397 N N . MET A 1 173 ? -2.911 7.379 13.347 1.00 88.75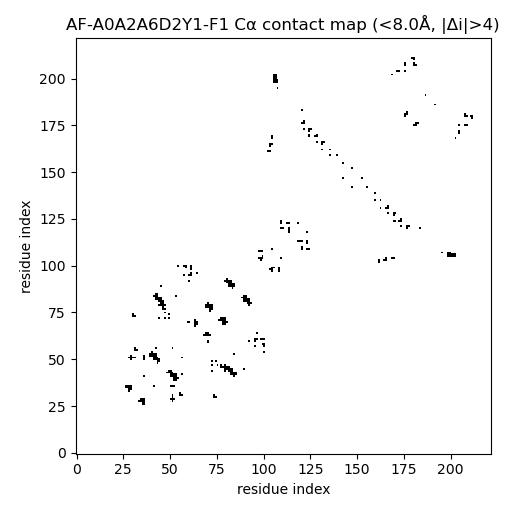 173 MET A N 1
ATOM 1398 C CA . MET A 1 173 ? -3.985 6.408 13.587 1.00 88.75 173 MET A CA 1
ATOM 1399 C C . MET A 1 173 ? -3.825 5.737 14.954 1.00 88.75 173 MET A C 1
ATOM 1401 O O . MET A 1 173 ? -4.798 5.607 15.683 1.00 88.75 173 MET A O 1
ATOM 1405 N N . HIS A 1 174 ? -2.600 5.370 15.333 1.00 88.88 174 HIS A N 1
ATOM 1406 C CA . HIS A 1 174 ? -2.325 4.738 16.623 1.00 88.88 174 HIS A CA 1
ATOM 1407 C C . HIS A 1 174 ? -2.622 5.671 17.800 1.00 88.88 174 HIS A C 1
ATOM 1409 O O . HIS A 1 174 ? -3.241 5.241 18.767 1.00 88.88 174 HIS A O 1
ATOM 1415 N N . GLU A 1 175 ? -2.269 6.953 17.692 1.00 90.62 175 GLU A N 1
ATOM 1416 C CA . GLU A 1 175 ? -2.625 7.954 18.705 1.00 90.62 175 GLU A CA 1
ATOM 1417 C C . GLU A 1 175 ? -4.144 8.156 18.806 1.00 90.62 175 GLU A C 1
ATOM 1419 O O . GLU A 1 175 ? -4.683 8.212 19.910 1.00 90.62 175 GLU A O 1
ATOM 1424 N N . VAL A 1 176 ? -4.861 8.193 17.674 1.00 88.69 176 VAL A N 1
ATOM 1425 C CA . VAL A 1 176 ? -6.335 8.258 17.667 1.00 88.69 176 VAL A CA 1
ATOM 1426 C C . VAL A 1 176 ? -6.937 7.047 18.380 1.00 88.69 176 VAL A C 1
ATOM 1428 O O . VAL A 1 176 ? -7.856 7.202 19.181 1.00 88.69 176 VAL A O 1
ATOM 1431 N N . VAL A 1 177 ? -6.416 5.851 18.113 1.00 88.75 177 VAL A N 1
ATOM 1432 C CA . VAL A 1 177 ? -6.887 4.602 18.722 1.00 88.75 177 VAL A CA 1
ATOM 1433 C C . VAL A 1 177 ? -6.601 4.579 20.225 1.00 88.75 177 VAL A C 1
ATOM 1435 O O . VAL A 1 177 ? -7.507 4.306 21.006 1.00 88.75 177 VAL A O 1
ATOM 1438 N N . LYS A 1 178 ? -5.392 4.964 20.659 1.00 87.75 178 LYS A N 1
ATOM 1439 C CA . LYS A 1 178 ? -5.037 5.107 22.086 1.00 87.75 178 LYS A CA 1
ATOM 1440 C C . LYS A 1 178 ? -5.904 6.125 22.814 1.00 87.75 178 LYS A C 1
ATOM 1442 O O . LYS A 1 178 ? -6.234 5.953 23.982 1.00 87.75 178 LYS A O 1
ATOM 1447 N N . ALA A 1 179 ? -6.303 7.178 22.114 1.00 87.00 179 ALA A N 1
ATOM 1448 C CA . ALA A 1 179 ? -7.270 8.142 22.602 1.00 87.00 179 ALA A CA 1
ATOM 1449 C C . ALA A 1 179 ? -8.700 7.562 22.693 1.00 87.00 179 ALA A C 1
ATOM 1451 O O . ALA A 1 179 ? -9.604 8.235 23.171 1.00 87.00 179 ALA A O 1
ATOM 1452 N N . GLY A 1 180 ? -8.967 6.334 22.262 1.00 84.12 180 GLY A N 1
ATOM 1453 C CA . GLY A 1 180 ? -10.318 5.772 22.227 1.00 84.12 180 GLY A CA 1
ATOM 1454 C C . GLY A 1 180 ? -11.157 6.279 21.048 1.00 84.12 180 GLY A C 1
ATOM 1455 O O . GLY A 1 180 ? -12.381 6.173 21.067 1.00 84.12 180 GLY A O 1
ATOM 1456 N N . GLY A 1 181 ? -10.521 6.862 20.029 1.00 83.56 181 GLY A N 1
ATOM 1457 C CA . GLY A 1 181 ? -11.097 6.999 18.691 1.00 83.56 181 GLY A CA 1
ATOM 1458 C C . GLY A 1 181 ? -10.980 5.687 17.907 1.00 83.56 181 GLY A C 1
ATOM 1459 O O . GLY A 1 181 ? -10.423 4.712 18.403 1.00 83.56 181 GLY A O 1
ATOM 1460 N N . MET A 1 182 ? -11.520 5.647 16.682 1.00 80.75 182 MET A N 1
ATOM 1461 C CA . MET A 1 182 ? -11.440 4.472 15.789 1.00 80.75 182 MET A CA 1
ATOM 1462 C C . MET A 1 182 ? -11.828 3.131 16.460 1.00 80.75 182 MET A C 1
ATOM 1464 O O . MET A 1 182 ? -11.243 2.087 16.182 1.00 80.75 182 MET A O 1
ATOM 1468 N N . GLN A 1 183 ? -12.819 3.158 17.354 1.00 74.19 183 GLN A N 1
ATOM 1469 C CA . GLN A 1 183 ? -13.294 1.984 18.091 1.00 74.19 183 GLN A CA 1
ATOM 1470 C C . GLN A 1 183 ? -14.038 1.035 17.140 1.00 74.19 183 GLN A C 1
ATOM 1472 O O . GLN A 1 183 ? -15.129 1.356 16.678 1.00 74.19 183 GLN A O 1
ATOM 1477 N N . TRP A 1 184 ? -13.448 -0.124 16.841 1.00 67.06 184 TRP A N 1
ATOM 1478 C CA . TRP A 1 184 ? -13.996 -1.085 15.870 1.00 67.06 184 TRP A CA 1
ATOM 1479 C C . TRP A 1 184 ? -14.963 -2.106 16.464 1.00 67.06 184 TRP A C 1
ATOM 1481 O O . TRP A 1 184 ? -15.831 -2.615 15.764 1.00 67.06 184 TRP A O 1
ATOM 1491 N N . LYS A 1 185 ? -14.856 -2.382 17.768 1.00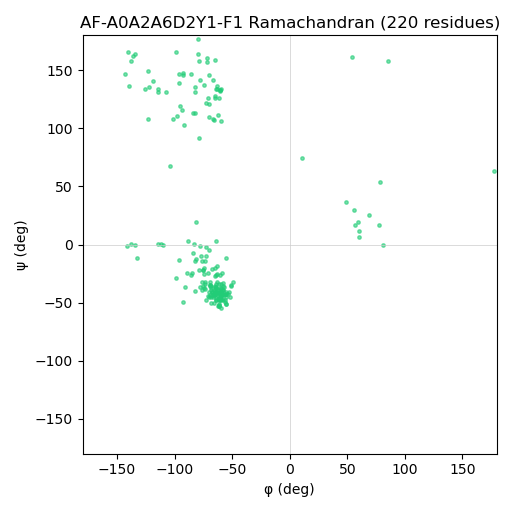 62.25 185 LYS A N 1
ATOM 1492 C CA . LYS A 1 185 ? -15.607 -3.450 18.453 1.00 62.25 185 LYS A CA 1
ATOM 1493 C C . LYS A 1 185 ? -17.138 -3.262 18.475 1.00 62.25 185 LYS A C 1
ATOM 1495 O O . LYS A 1 185 ? -17.826 -4.060 19.093 1.00 62.25 185 LYS A O 1
ATOM 1500 N N . ALA A 1 186 ? -17.671 -2.222 17.836 1.00 52.91 186 ALA A N 1
ATOM 1501 C CA . ALA A 1 186 ? -19.085 -1.860 17.880 1.00 52.91 186 ALA A CA 1
ATOM 1502 C C . ALA A 1 186 ? -19.820 -1.987 16.536 1.00 52.91 186 ALA A C 1
ATOM 1504 O O . ALA A 1 186 ? -21.009 -1.678 16.488 1.00 52.91 186 ALA A O 1
ATOM 1505 N N . PHE A 1 187 ? -19.155 -2.404 15.451 1.00 55.38 187 PHE A N 1
ATOM 1506 C CA . PHE A 1 187 ? -19.810 -2.466 14.145 1.00 55.38 187 PHE A CA 1
ATOM 1507 C C . PHE A 1 187 ? -20.389 -3.855 13.860 1.00 55.38 187 PHE A C 1
ATOM 1509 O O . PHE A 1 187 ? -19.661 -4.836 13.735 1.00 55.38 187 PHE A O 1
ATOM 1516 N N . SER A 1 188 ? -21.715 -3.928 13.740 1.00 59.78 188 SER A N 1
ATOM 1517 C CA . SER A 1 188 ? -22.411 -5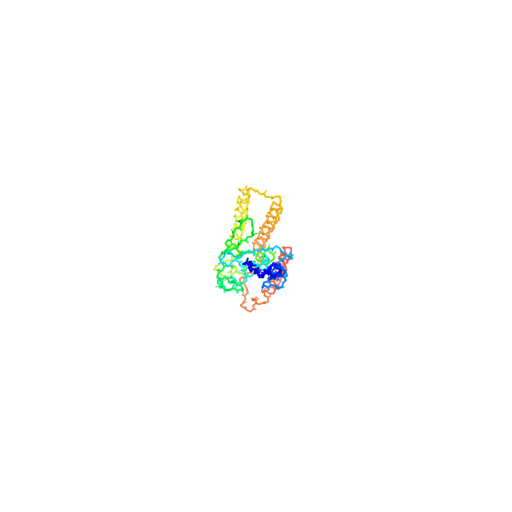.102 13.198 1.00 59.78 188 SER A CA 1
ATOM 1518 C C . SER A 1 188 ? -22.049 -5.314 11.719 1.00 59.78 188 SER A C 1
ATOM 1520 O O . SER A 1 188 ? -21.661 -4.370 11.028 1.00 59.78 188 SER A O 1
ATOM 1522 N N . CYS A 1 189 ? -22.227 -6.536 11.200 1.00 54.50 189 CYS A N 1
ATOM 1523 C CA . CYS A 1 189 ? -21.977 -6.884 9.789 1.00 54.50 189 CYS A CA 1
ATOM 1524 C C . CYS A 1 189 ? -22.640 -5.902 8.791 1.00 54.50 189 CYS A C 1
ATOM 1526 O O . CYS A 1 189 ? -22.068 -5.579 7.752 1.00 54.50 189 CYS A O 1
ATOM 1528 N N . VAL A 1 190 ? -23.799 -5.334 9.144 1.00 55.16 190 VAL A N 1
ATOM 1529 C CA . VAL A 1 190 ? -24.543 -4.367 8.316 1.00 55.16 190 VAL A CA 1
ATOM 1530 C C . VAL A 1 190 ? -23.828 -3.011 8.207 1.00 55.16 190 VAL A C 1
ATOM 1532 O O . VAL A 1 190 ? -23.867 -2.361 7.164 1.00 55.16 190 VAL A O 1
ATOM 1535 N N . GLN A 1 191 ? -23.102 -2.591 9.245 1.00 59.72 191 GLN A N 1
ATOM 1536 C CA . GLN A 1 191 ? -22.363 -1.323 9.241 1.00 59.72 191 GLN A CA 1
ATOM 1537 C C . GLN A 1 191 ? -21.067 -1.396 8.425 1.00 59.72 191 GLN A C 1
ATOM 1539 O O . GLN A 1 191 ? -20.517 -0.356 8.062 1.00 59.72 191 GLN A O 1
ATOM 1544 N N . PHE A 1 192 ? -20.608 -2.598 8.067 1.00 59.12 192 PHE A N 1
ATOM 1545 C CA . PHE A 1 192 ? -19.398 -2.800 7.275 1.00 59.12 192 PHE A CA 1
ATOM 1546 C C . PHE A 1 192 ? -19.488 -2.142 5.888 1.00 59.12 192 PHE A C 1
ATOM 1548 O O . PHE A 1 192 ? -18.544 -1.478 5.473 1.00 59.12 192 PHE A O 1
ATOM 1555 N N . HIS A 1 193 ? -20.635 -2.220 5.201 1.00 56.16 193 HIS A N 1
ATOM 1556 C CA . HIS A 1 193 ? -20.804 -1.648 3.854 1.00 56.16 193 HIS A CA 1
ATOM 1557 C C . HIS A 1 193 ? -20.802 -0.111 3.837 1.00 56.16 193 HIS A C 1
ATOM 1559 O O . HIS A 1 193 ? -20.116 0.500 3.017 1.00 56.16 193 HIS A O 1
ATOM 1565 N N . GLN A 1 194 ? -21.499 0.537 4.779 1.00 55.59 194 GLN A N 1
ATOM 1566 C CA . GLN A 1 194 ? -21.408 1.996 4.950 1.00 55.59 194 GLN A CA 1
ATOM 1567 C C . GLN A 1 194 ? -19.993 2.420 5.346 1.00 55.59 194 GLN A C 1
ATOM 1569 O O . GLN A 1 194 ? -19.514 3.491 4.969 1.00 55.59 194 GLN A O 1
ATOM 1574 N N . MET A 1 195 ? -19.299 1.565 6.090 1.00 59.59 195 MET A N 1
ATOM 1575 C CA . MET A 1 195 ? -17.942 1.833 6.507 1.00 59.59 195 MET A CA 1
ATOM 1576 C C . MET A 1 195 ? -16.946 1.680 5.351 1.00 59.59 195 MET A C 1
ATOM 1578 O O . MET A 1 195 ? -16.079 2.539 5.239 1.00 59.59 195 MET A O 1
ATOM 1582 N N . LEU A 1 196 ? -17.096 0.704 4.443 1.00 55.72 196 LEU A N 1
ATOM 1583 C CA . LEU A 1 196 ? -16.291 0.595 3.216 1.00 55.72 196 LEU A CA 1
ATOM 1584 C C . LEU A 1 196 ? -16.295 1.918 2.435 1.00 55.72 196 LEU A C 1
ATOM 1586 O O . LEU A 1 196 ? -15.228 2.438 2.111 1.00 55.72 196 LEU A O 1
ATOM 1590 N N . TYR A 1 197 ? -17.461 2.553 2.278 1.00 58.00 197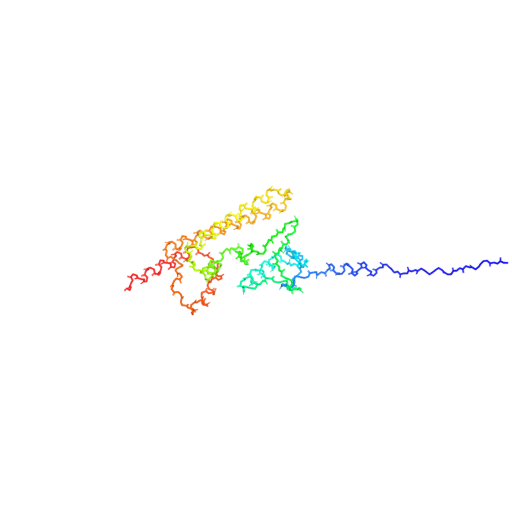 TYR A N 1
ATOM 1591 C CA . TYR A 1 197 ? -17.578 3.874 1.648 1.00 58.00 197 TYR A CA 1
ATOM 1592 C C . TYR A 1 197 ? -16.729 4.958 2.348 1.00 58.00 197 TYR A C 1
ATOM 1594 O O . TYR A 1 197 ? -16.003 5.716 1.702 1.00 58.00 197 TYR A O 1
ATOM 1602 N N . TYR A 1 198 ? -16.731 5.001 3.684 1.00 58.28 198 TYR A N 1
ATOM 1603 C CA . TYR A 1 198 ? -15.902 5.933 4.466 1.00 58.28 198 TYR A CA 1
ATOM 1604 C C . TYR A 1 198 ? -14.417 5.567 4.506 1.00 58.28 198 TYR A C 1
ATOM 1606 O O . TYR A 1 198 ? -13.555 6.422 4.733 1.00 58.28 198 TYR A O 1
ATOM 1614 N N . VAL A 1 199 ? -14.102 4.299 4.321 1.00 57.94 199 VAL A N 1
ATOM 1615 C CA . VAL A 1 199 ? -12.775 3.721 4.489 1.00 57.94 199 VAL A CA 1
ATOM 1616 C C . VAL A 1 199 ? -11.856 4.007 3.299 1.00 57.94 199 VAL A C 1
ATOM 1618 O O . VAL A 1 199 ? -10.634 4.081 3.471 1.00 57.94 199 VAL A O 1
ATOM 1621 N N . HIS A 1 200 ? -12.442 4.309 2.140 1.00 57.41 200 HIS A N 1
ATOM 1622 C CA . HIS A 1 200 ? -11.730 4.846 0.980 1.00 57.41 200 HIS A CA 1
ATOM 1623 C C . HIS A 1 200 ? -11.382 6.343 1.109 1.00 57.41 200 HIS A C 1
ATOM 1625 O O . HIS A 1 200 ? -10.586 6.861 0.322 1.00 57.41 200 HIS A O 1
ATOM 1631 N N . SER A 1 201 ? -11.908 7.057 2.116 1.00 65.88 201 SER A N 1
ATOM 1632 C CA . SER A 1 201 ? -11.538 8.461 2.350 1.00 65.88 201 SER A CA 1
ATOM 1633 C C . SER A 1 201 ? -10.101 8.603 2.871 1.00 65.88 201 SER A C 1
ATOM 1635 O O . SER A 1 201 ? -9.590 7.778 3.637 1.00 65.88 201 SER A O 1
ATOM 1637 N N . LYS A 1 202 ? -9.426 9.694 2.479 1.00 70.94 202 LYS A N 1
ATOM 1638 C CA . LYS A 1 202 ? -8.096 10.030 3.011 1.00 70.94 202 LYS A CA 1
ATOM 1639 C C . LYS A 1 202 ? -8.176 10.204 4.530 1.00 70.94 202 LYS A C 1
ATOM 1641 O O . LYS A 1 202 ? -9.046 10.909 5.037 1.00 70.94 202 LYS A O 1
ATOM 1646 N N . PHE A 1 203 ? -7.236 9.597 5.255 1.00 80.19 203 PHE A N 1
ATOM 1647 C CA . PHE A 1 203 ? -7.136 9.779 6.701 1.00 80.19 203 PHE A CA 1
ATOM 1648 C C . PHE A 1 203 ? -6.867 11.254 7.043 1.00 80.19 203 PHE A C 1
ATOM 1650 O O . PHE A 1 203 ? -5.908 11.844 6.542 1.00 80.19 203 PHE A O 1
ATOM 1657 N N . ASN A 1 204 ? -7.702 11.828 7.912 1.00 83.94 204 ASN A N 1
ATOM 1658 C CA . ASN A 1 204 ? -7.556 13.179 8.444 1.00 83.94 204 ASN A CA 1
ATOM 1659 C C . ASN A 1 204 ? -7.503 13.101 9.975 1.00 83.94 204 ASN A C 1
ATOM 1661 O O . ASN A 1 204 ? -8.508 12.821 10.623 1.00 83.94 204 ASN A O 1
ATOM 1665 N N . TYR A 1 205 ? -6.316 13.336 10.533 1.00 84.75 205 TYR A N 1
ATOM 1666 C CA . TYR A 1 205 ? -6.058 13.212 11.967 1.00 84.75 205 TYR A CA 1
ATOM 1667 C C . TYR A 1 205 ? -6.954 14.120 12.820 1.00 84.75 205 TYR A C 1
ATOM 1669 O O . TYR A 1 205 ? -7.545 13.659 13.792 1.00 84.75 205 TYR A O 1
ATOM 1677 N N . GLU A 1 206 ? -7.089 15.392 12.442 1.00 84.62 206 GLU A N 1
ATOM 1678 C CA . GLU A 1 206 ? -7.872 16.378 13.194 1.00 84.62 206 GLU A CA 1
ATOM 1679 C C . GLU A 1 206 ? -9.359 16.024 13.187 1.00 84.62 206 GLU A C 1
ATOM 1681 O O . GLU A 1 206 ? -10.010 16.035 14.230 1.00 84.62 206 GLU A O 1
ATOM 1686 N N . LEU A 1 207 ? -9.883 15.629 12.022 1.00 84.25 207 LEU A N 1
ATOM 1687 C CA . LEU A 1 207 ? -11.270 15.192 11.889 1.00 84.25 207 LEU A CA 1
ATOM 1688 C C . LEU A 1 207 ? -11.563 13.965 12.764 1.00 84.25 207 LEU A C 1
ATOM 1690 O O . LEU A 1 207 ? -12.597 13.921 13.430 1.00 84.25 207 LEU A O 1
ATOM 1694 N N . GLU A 1 208 ? -10.661 12.981 12.790 1.00 83.69 208 GLU A N 1
ATOM 1695 C CA . GLU A 1 208 ? -10.832 11.775 13.609 1.00 83.69 208 GLU A CA 1
ATOM 1696 C C . GLU A 1 208 ? -10.761 12.069 15.113 1.00 83.69 208 GLU A C 1
ATOM 1698 O O . GLU A 1 208 ? -11.588 11.571 15.881 1.00 83.69 208 GLU A O 1
ATOM 1703 N N . MET A 1 209 ? -9.847 12.943 15.543 1.00 84.31 209 MET A N 1
ATOM 1704 C CA . MET A 1 209 ? -9.789 13.397 16.938 1.00 84.31 209 MET A CA 1
ATOM 1705 C C . MET A 1 209 ? -11.045 14.190 17.336 1.00 84.31 209 MET A C 1
ATOM 1707 O O . MET A 1 209 ? -11.569 14.016 18.438 1.00 84.31 209 MET A O 1
ATOM 1711 N N . ASN A 1 210 ? -11.590 15.010 16.435 1.00 84.19 210 ASN A N 1
ATOM 1712 C CA . ASN A 1 210 ? -12.819 15.764 16.684 1.00 84.19 210 ASN A CA 1
ATOM 1713 C C . ASN A 1 210 ? -14.058 14.864 16.785 1.00 84.19 210 ASN A C 1
ATOM 1715 O O . ASN A 1 210 ? -14.897 15.073 17.664 1.00 84.19 210 ASN A O 1
ATOM 1719 N N . ARG A 1 211 ? -14.160 13.821 15.951 1.00 81.00 211 ARG A N 1
ATOM 1720 C CA . ARG A 1 211 ? -15.244 12.822 16.029 1.00 81.00 211 ARG A CA 1
ATOM 1721 C C . ARG A 1 211 ? -15.313 12.159 17.401 1.00 81.00 211 ARG A C 1
ATOM 1723 O O . ARG A 1 211 ? -16.398 12.041 17.967 1.00 81.00 211 ARG A O 1
ATOM 1730 N N . ARG A 1 212 ? -14.162 11.807 17.980 1.00 78.50 212 ARG A N 1
ATOM 1731 C CA . ARG A 1 212 ? -14.075 11.294 19.357 1.00 78.50 212 ARG A CA 1
ATOM 1732 C C . ARG A 1 212 ? -14.687 12.274 20.361 1.00 78.50 212 ARG A C 1
ATOM 1734 O O . ARG A 1 212 ? -15.487 11.867 21.200 1.00 78.50 212 ARG A O 1
ATOM 1741 N N . ASN A 1 213 ? -14.336 13.557 20.277 1.00 79.62 213 ASN A N 1
ATOM 1742 C CA . ASN A 1 213 ? -14.850 14.573 21.200 1.00 79.62 213 ASN A CA 1
ATOM 1743 C C . ASN A 1 213 ? -16.380 14.680 21.138 1.00 79.62 213 ASN A C 1
ATOM 1745 O O . ASN A 1 213 ? -17.021 14.843 22.174 1.00 79.62 213 ASN A O 1
ATOM 1749 N N . ILE A 1 214 ? -16.967 14.542 19.946 1.00 79.00 214 ILE A N 1
ATOM 1750 C CA . ILE A 1 214 ? -18.423 14.516 19.757 1.00 79.00 214 ILE A CA 1
ATOM 1751 C C . ILE A 1 214 ? -19.029 13.272 20.419 1.00 79.00 214 ILE A C 1
ATOM 1753 O O . ILE A 1 214 ? -19.944 13.406 21.227 1.00 79.00 214 ILE A O 1
ATOM 1757 N N . ILE A 1 215 ? -18.487 12.079 20.154 1.00 75.75 215 ILE A N 1
ATOM 1758 C CA . ILE A 1 215 ? -18.980 10.818 20.738 1.00 75.75 215 ILE A CA 1
ATOM 1759 C C . ILE A 1 215 ? -18.917 10.858 22.272 1.00 75.75 215 ILE A C 1
ATOM 1761 O O . ILE A 1 215 ? -19.880 10.497 22.945 1.00 75.75 215 ILE A O 1
ATOM 1765 N N . ASN A 1 216 ? -17.816 11.357 22.838 1.00 76.69 216 ASN A N 1
ATOM 1766 C CA . ASN A 1 216 ? -17.664 11.492 24.287 1.00 76.69 216 ASN A CA 1
ATOM 1767 C C . ASN A 1 216 ? -18.654 12.496 24.889 1.00 76.69 216 ASN A C 1
ATOM 1769 O O . ASN A 1 216 ? -19.151 12.269 25.989 1.00 76.69 216 ASN A O 1
ATOM 1773 N N . LYS A 1 217 ? -18.959 13.596 24.186 1.00 80.69 217 LYS A N 1
ATOM 1774 C CA . LYS A 1 217 ? -19.993 14.551 24.616 1.00 80.69 217 LYS A CA 1
ATOM 1775 C C . LYS A 1 217 ? -21.383 13.917 24.614 1.00 80.69 217 LYS A C 1
ATOM 1777 O O . LYS A 1 217 ? -22.140 14.171 25.542 1.00 80.69 217 LYS A O 1
ATOM 1782 N N . LEU A 1 218 ? -21.704 13.094 23.613 1.00 74.38 218 LEU A N 1
ATOM 1783 C CA . LEU A 1 218 ? -22.986 12.384 23.539 1.00 74.38 218 LEU A CA 1
ATOM 1784 C C . LEU A 1 218 ? -23.131 11.358 24.671 1.00 74.38 218 LEU A C 1
ATOM 1786 O O . LEU A 1 218 ? -24.160 11.334 25.331 1.00 74.38 218 LEU A O 1
ATOM 1790 N N . ARG A 1 219 ? -22.079 10.584 24.966 1.00 78.94 219 ARG A N 1
ATOM 1791 C CA . ARG A 1 219 ? -22.083 9.603 26.068 1.00 78.94 219 ARG A CA 1
ATOM 1792 C C . ARG A 1 219 ? -22.239 10.212 27.460 1.00 78.94 219 ARG A C 1
ATOM 1794 O O . ARG A 1 219 ? -22.680 9.514 28.350 1.00 78.94 219 ARG A O 1
ATOM 1801 N N . LYS A 1 220 ? -21.844 11.473 27.661 1.00 85.69 220 LYS A N 1
ATOM 1802 C CA . LYS A 1 220 ? -21.996 12.174 28.950 1.00 85.69 220 LYS A CA 1
ATOM 1803 C C . LYS A 1 220 ? -23.395 12.756 29.173 1.00 85.69 220 LYS A C 1
ATOM 1805 O O . LYS A 1 220 ? -23.657 13.260 30.257 1.00 85.69 220 LYS A O 1
ATOM 1810 N N . ARG A 1 221 ? -24.234 12.802 28.134 1.00 81.94 221 ARG A N 1
ATOM 1811 C CA . ARG A 1 221 ? -25.596 13.359 28.194 1.00 81.94 221 ARG A CA 1
ATOM 1812 C C . ARG A 1 221 ? -26.672 12.296 28.418 1.00 81.94 221 ARG A C 1
ATOM 1814 O O . ARG A 1 221 ? -27.799 12.672 28.711 1.00 81.94 221 ARG A O 1
ATOM 1821 N N . ASN A 1 222 ? -26.311 11.027 28.255 1.00 65.31 222 ASN A N 1
ATOM 1822 C CA . ASN A 1 222 ? -27.145 9.860 28.521 1.00 65.31 222 ASN A CA 1
ATOM 1823 C C . ASN A 1 222 ? -26.660 9.193 29.805 1.00 65.31 222 ASN A C 1
ATOM 1825 O O . ASN A 1 222 ? -27.505 8.575 30.477 1.00 65.31 222 ASN A O 1
#

InterPro domains:
  IPR001841 Zinc finger, RING-type [PF13639] (29-77)
  IPR001841 Zinc finger, RING-type [PS50089] (30-77)
  IPR001841 Zinc finger, RING-type [SM00184] (30-76)
  IPR013083 Zinc finger, RING/FYVE/PHD-type [G3DSA:3.30.40.10] (11-87)
  IPR047126 RING finger protein 141-like [PTHR12109] (21-109)

Nearest PDB structures (foldseek):
  1k8t-assembly1_A  TM=5.487E-01  e=2.026E+00  Bacillus anthracis

Radius of gyration: 26.52 Å; Cα contacts (8 Å, |Δi|>4): 210; chains: 1; bounding box: 58×38×110 Å

Sequence (222 aa):
MAPRTKPNTKQKGTATVREHTLRRRRSAKCAICYDDLHTKTTVTFDDCHHVFHRSCAVQLLETEIEGREEPTCPLCRTVINKINLGGGLVISTEVFQCFGETKIPTKYLVFKHVWSSDLTIEQVLPILIERSRFIKKEFICEYYASGITRAMKTHCKRQISKMKKRIKILRQMHEVVKAGGMQWKAFSCVQFHQMLYYVHSKFNYELEMNRRNIINKLRKRN